Protein AF-A0A928ENG0-F1 (afdb_monomer)

Secondary structure (DSSP, 8-state):
---HHHHHHHHHHHHTT--HHHHHHHHHHHTT-----TT----------EEEEE-HHHHHHHHTT-TT---S--TT-SSPPPEEEEEEEETTEEEEEEEEE--HHHHHSPP-SSEEEETTTEEEEGGG-EE--GGGEEE--GGG-S-HHHHHHHHHHHHHHHHTHHHHHHHHHHHHHHHHHHTTSSTTGGGS--HHHHHHHHHHHT-

Structure (mmCIF, N/CA/C/O backbone):
data_AF-A0A928ENG0-F1
#
_entry.id   AF-A0A928ENG0-F1
#
loop_
_atom_site.group_PDB
_atom_site.id
_atom_site.type_symbol
_atom_site.label_atom_id
_atom_site.label_alt_id
_atom_site.label_comp_id
_atom_site.label_asym_id
_atom_site.label_entity_id
_atom_site.label_seq_id
_atom_site.pdbx_PDB_ins_code
_atom_site.Cartn_x
_atom_site.Cartn_y
_atom_site.Cartn_z
_atom_site.occupancy
_atom_site.B_iso_or_equiv
_atom_site.auth_seq_id
_atom_site.auth_comp_id
_atom_site.auth_asym_id
_atom_site.auth_atom_id
_atom_site.pdbx_PDB_model_num
ATOM 1 N N . MET A 1 1 ? 2.328 -34.986 35.366 1.00 47.03 1 MET A N 1
ATOM 2 C CA . MET A 1 1 ? 1.272 -35.268 34.369 1.00 47.03 1 MET A CA 1
ATOM 3 C C . MET A 1 1 ? 1.345 -34.202 33.292 1.00 47.03 1 MET A C 1
ATOM 5 O O . MET A 1 1 ? 1.250 -33.030 33.631 1.00 47.03 1 MET A O 1
ATOM 9 N N . ARG A 1 2 ? 1.602 -34.570 32.032 1.00 50.12 2 ARG A N 1
ATOM 10 C CA . ARG A 1 2 ? 1.534 -33.610 30.917 1.00 50.12 2 ARG A CA 1
ATOM 11 C C . ARG A 1 2 ? 0.058 -33.274 30.694 1.00 50.12 2 ARG A C 1
ATOM 13 O O . ARG A 1 2 ? -0.753 -34.191 30.643 1.00 50.12 2 ARG A O 1
ATOM 20 N N . ASN A 1 3 ? -0.306 -31.990 30.672 1.00 70.38 3 ASN A N 1
ATOM 21 C CA . ASN A 1 3 ? -1.707 -31.606 30.489 1.00 70.38 3 ASN A CA 1
ATOM 22 C C . ASN A 1 3 ? -2.123 -31.828 29.020 1.00 70.38 3 ASN A C 1
ATOM 24 O O . ASN A 1 3 ? -1.289 -31.762 28.115 1.00 70.38 3 ASN A O 1
ATOM 28 N N . LEU A 1 4 ? -3.410 -32.076 28.785 1.00 56.72 4 LEU A N 1
ATOM 29 C CA . LEU A 1 4 ? -3.985 -32.348 27.459 1.00 56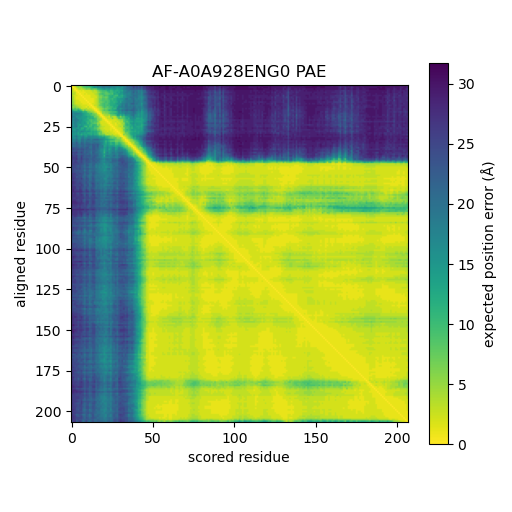.72 4 LEU A CA 1
ATOM 30 C C . LEU A 1 4 ? -3.668 -31.237 26.429 1.00 56.72 4 LEU A C 1
ATOM 32 O O . LEU A 1 4 ? -3.503 -31.492 25.240 1.00 56.72 4 LEU A O 1
ATOM 36 N N . LEU A 1 5 ? -3.507 -30.002 26.912 1.00 55.19 5 LEU A N 1
ATOM 37 C CA . LEU A 1 5 ? -3.115 -28.813 26.149 1.00 55.19 5 LEU A CA 1
ATOM 38 C C . LEU A 1 5 ? -1.693 -28.931 25.570 1.00 55.19 5 LEU A C 1
ATOM 40 O O . LEU A 1 5 ? -1.459 -28.555 24.423 1.00 55.19 5 LEU A O 1
ATOM 44 N N . SER A 1 6 ? -0.755 -29.495 26.334 1.00 56.28 6 SER A N 1
ATOM 45 C CA . SER A 1 6 ? 0.633 -29.697 25.910 1.00 56.28 6 SER A CA 1
ATOM 46 C C . SER A 1 6 ? 0.758 -30.752 24.808 1.00 56.28 6 SER A C 1
ATOM 48 O O . SER A 1 6 ? 1.559 -30.581 23.890 1.00 56.28 6 SER A O 1
ATOM 50 N N . GLU A 1 7 ? -0.071 -31.800 24.838 1.00 64.50 7 GLU A N 1
ATOM 51 C CA . GLU A 1 7 ? -0.129 -32.796 23.763 1.00 64.50 7 GLU A CA 1
ATOM 52 C C . GLU A 1 7 ? -0.810 -32.241 22.512 1.00 64.50 7 GLU A C 1
ATOM 54 O O . GLU A 1 7 ? -0.304 -32.441 21.408 1.00 64.50 7 GLU A O 1
ATOM 59 N N . LEU A 1 8 ? -1.887 -31.464 22.671 1.00 59.78 8 LEU A N 1
ATOM 60 C CA . LEU A 1 8 ? -2.562 -30.806 21.552 1.00 59.78 8 LEU A CA 1
ATOM 61 C C . LEU A 1 8 ? -1.615 -29.841 20.810 1.00 59.78 8 LEU A C 1
ATOM 63 O O . LEU A 1 8 ? -1.525 -29.872 19.583 1.00 59.78 8 LEU A O 1
ATOM 67 N N . LEU A 1 9 ? -0.833 -29.048 21.553 1.00 56.03 9 LEU A N 1
ATOM 68 C CA . LEU A 1 9 ? 0.208 -28.162 21.011 1.00 56.03 9 LEU A CA 1
ATOM 69 C C . LEU A 1 9 ? 1.353 -28.939 20.338 1.00 56.03 9 LEU A C 1
ATOM 71 O O . LEU A 1 9 ? 1.903 -28.495 19.327 1.00 56.03 9 LEU A O 1
ATOM 75 N N . LEU A 1 10 ? 1.708 -30.120 20.851 1.00 52.97 10 LEU A N 1
ATOM 76 C CA . LEU A 1 10 ? 2.729 -30.978 20.248 1.00 52.97 10 LEU A CA 1
ATOM 77 C C . LEU A 1 10 ? 2.252 -31.573 18.911 1.00 52.97 10 LEU A C 1
ATOM 79 O O . LEU A 1 10 ? 3.020 -31.644 17.953 1.00 52.97 10 LEU A O 1
ATOM 83 N N . VAL A 1 11 ? 0.980 -31.964 18.827 1.00 58.47 11 VAL A N 1
ATOM 84 C CA . VAL A 1 11 ? 0.369 -32.486 17.595 1.00 58.47 11 VAL A CA 1
ATOM 85 C C . VAL A 1 11 ? 0.218 -31.380 16.547 1.00 58.47 11 VAL A C 1
ATOM 87 O O . VAL A 1 11 ? 0.524 -31.609 15.375 1.00 58.47 11 VAL A O 1
ATOM 90 N N . LEU A 1 12 ? -0.163 -30.167 16.961 1.00 49.72 12 LEU A N 1
ATOM 91 C CA . LEU A 1 12 ? -0.220 -28.993 16.082 1.00 49.72 12 LEU A CA 1
ATOM 92 C C . LEU A 1 12 ? 1.174 -28.577 15.583 1.00 49.72 12 LEU A C 1
ATOM 94 O O . LEU A 1 12 ? 1.327 -28.264 14.404 1.00 49.72 12 LEU A O 1
ATOM 98 N N . SER A 1 13 ? 2.207 -28.658 16.432 1.00 53.41 13 SER A N 1
ATOM 99 C CA . SER A 1 13 ? 3.583 -28.296 16.048 1.00 53.41 13 SER A CA 1
ATOM 100 C C . SER A 1 13 ? 4.281 -29.275 15.108 1.00 53.41 13 SER A C 1
ATOM 102 O O . SER A 1 13 ? 5.217 -28.887 14.418 1.00 53.41 13 SER A O 1
ATOM 104 N N . ARG A 1 14 ? 3.818 -30.528 15.040 1.00 51.66 14 ARG A N 1
ATOM 105 C CA . ARG A 1 14 ? 4.321 -31.528 14.084 1.00 51.66 14 ARG A CA 1
ATOM 106 C C . ARG A 1 14 ? 3.608 -31.492 12.730 1.00 51.66 14 ARG A C 1
ATOM 108 O O . ARG A 1 14 ? 4.167 -31.988 11.758 1.00 51.66 14 ARG A O 1
ATOM 115 N N . LYS A 1 15 ? 2.386 -30.947 12.661 1.00 48.28 15 LYS A N 1
ATOM 116 C CA . LYS A 1 15 ? 1.577 -30.884 11.425 1.00 48.28 15 LYS A CA 1
ATOM 117 C C . LYS A 1 15 ? 1.714 -29.570 10.655 1.00 48.28 15 LYS A C 1
ATOM 119 O O . LYS A 1 15 ? 1.422 -29.542 9.465 1.00 48.28 15 LYS A O 1
ATOM 124 N N . LEU A 1 16 ? 2.160 -28.503 11.308 1.00 42.94 16 LEU A N 1
ATOM 125 C CA . LEU A 1 16 ? 2.454 -27.212 10.693 1.00 42.94 16 LEU A CA 1
ATOM 126 C C . LEU A 1 16 ? 3.958 -26.965 10.827 1.00 42.94 16 LEU A C 1
ATOM 128 O O . LEU A 1 16 ? 4.555 -27.313 11.840 1.00 42.94 16 LEU A O 1
ATOM 132 N N . GLN A 1 17 ? 4.598 -26.391 9.815 1.00 47.19 17 GLN A N 1
ATOM 133 C CA . GLN A 1 17 ? 5.997 -25.974 9.897 1.00 47.19 17 GLN A CA 1
ATOM 134 C C . GLN A 1 17 ? 6.068 -24.767 10.839 1.00 47.19 17 GLN A C 1
ATOM 136 O O . GLN A 1 17 ? 5.903 -23.622 10.433 1.00 47.19 17 GLN A O 1
ATOM 141 N N . VAL A 1 18 ? 6.141 -25.054 12.136 1.00 44.75 18 VAL A N 1
ATOM 142 C CA . VAL A 1 18 ? 5.786 -24.095 13.174 1.00 44.75 18 VAL A CA 1
ATOM 143 C C . VAL A 1 18 ? 6.891 -23.061 13.405 1.00 44.75 18 VAL A C 1
ATOM 145 O O . VAL A 1 18 ? 8.063 -23.398 13.568 1.00 44.75 18 VAL A O 1
ATOM 148 N N . SER A 1 19 ? 6.482 -21.791 13.433 1.00 51.97 19 SER A N 1
ATOM 149 C CA . SER A 1 19 ? 7.336 -20.628 13.645 1.00 51.97 19 SER A CA 1
ATOM 150 C C . SER A 1 19 ? 7.922 -20.557 15.063 1.00 51.97 19 SER A C 1
ATOM 152 O O . SER A 1 19 ? 7.428 -21.159 16.024 1.00 51.97 19 SER A O 1
ATOM 154 N N . VAL A 1 20 ? 8.988 -19.763 15.201 1.00 48.25 20 VAL A N 1
ATOM 155 C CA . VAL A 1 20 ? 9.750 -19.521 16.443 1.00 48.25 20 VAL A CA 1
ATOM 156 C C . VAL A 1 20 ? 8.844 -19.090 17.615 1.00 48.25 20 VAL A C 1
ATOM 158 O O . VAL A 1 20 ? 9.144 -19.376 18.777 1.00 48.25 20 VAL A O 1
ATOM 161 N N . SER A 1 21 ? 7.692 -18.481 17.323 1.00 47.47 21 SER A N 1
ATOM 162 C CA . SER A 1 21 ? 6.708 -17.991 18.297 1.00 47.47 21 SER A CA 1
ATOM 163 C C . SER A 1 21 ? 6.046 -19.094 19.127 1.00 47.47 21 SER A C 1
ATOM 165 O O . SER A 1 21 ? 5.896 -18.956 20.341 1.00 47.47 21 SER A O 1
ATOM 167 N N . LEU A 1 22 ? 5.715 -20.234 18.521 1.00 51.31 22 LEU A N 1
ATOM 168 C CA . LEU A 1 22 ? 5.144 -21.390 19.232 1.00 51.31 22 LEU A CA 1
ATOM 169 C C . LEU A 1 22 ? 6.203 -22.119 20.072 1.00 51.31 22 LEU A C 1
ATOM 171 O O . LEU A 1 22 ? 5.898 -22.632 21.150 1.00 51.31 22 LEU A O 1
ATOM 175 N N . LEU A 1 23 ? 7.466 -22.097 19.630 1.00 52.88 23 LEU A N 1
ATOM 176 C CA . LEU A 1 23 ? 8.597 -22.585 20.424 1.00 52.88 23 LEU A CA 1
ATOM 177 C C . LEU A 1 23 ? 8.805 -21.724 21.685 1.00 52.88 23 LEU A C 1
ATOM 179 O O . LEU A 1 23 ? 9.117 -22.243 22.757 1.00 52.88 23 LEU A O 1
ATOM 183 N N . ARG A 1 24 ? 8.573 -20.408 21.573 1.00 48.69 24 ARG A N 1
ATOM 184 C CA . ARG A 1 24 ? 8.638 -19.450 22.687 1.00 48.69 24 ARG A CA 1
ATOM 185 C C . ARG A 1 24 ? 7.461 -19.601 23.658 1.00 48.69 24 ARG A C 1
ATOM 187 O O . ARG A 1 24 ? 7.677 -19.554 24.866 1.00 48.69 24 ARG A O 1
ATOM 194 N N . MET A 1 25 ? 6.252 -19.865 23.152 1.00 50.47 25 MET A N 1
ATOM 195 C CA . MET A 1 25 ? 5.076 -20.201 23.973 1.00 50.47 25 MET A CA 1
ATOM 196 C C . MET A 1 25 ? 5.301 -21.474 24.795 1.00 50.47 25 MET A C 1
ATOM 198 O O . MET A 1 25 ? 4.999 -21.500 25.985 1.00 50.47 25 MET A O 1
ATOM 202 N N . ARG A 1 26 ? 5.912 -22.502 24.190 1.00 55.94 26 ARG A N 1
ATOM 203 C CA . ARG A 1 26 ? 6.293 -23.734 24.891 1.00 55.94 26 ARG A CA 1
ATOM 204 C C . ARG A 1 26 ? 7.222 -23.453 26.075 1.00 55.94 26 ARG A C 1
ATOM 206 O O . ARG A 1 26 ? 6.958 -23.933 27.169 1.00 55.94 26 ARG A O 1
ATOM 213 N N . LYS A 1 27 ? 8.241 -22.606 25.883 1.00 55.88 27 LYS A N 1
ATOM 214 C CA . LYS A 1 27 ? 9.185 -22.228 26.946 1.00 55.88 27 LYS A CA 1
ATOM 215 C C . LYS A 1 27 ? 8.505 -21.490 28.110 1.00 55.88 27 LYS A C 1
ATOM 217 O O . LYS A 1 27 ? 8.817 -21.758 29.261 1.00 55.88 27 LYS A O 1
ATOM 222 N N . LEU A 1 28 ? 7.539 -20.615 27.825 1.00 52.16 28 LEU A N 1
ATOM 223 C CA . LEU A 1 28 ? 6.784 -19.891 28.859 1.00 52.16 28 LEU A CA 1
ATOM 224 C C . LEU A 1 28 ? 5.808 -20.795 29.634 1.00 52.16 28 LEU A C 1
ATOM 226 O O . LEU A 1 28 ? 5.626 -20.598 30.836 1.00 52.16 28 LEU A O 1
ATOM 230 N N . CYS A 1 29 ? 5.216 -21.796 28.974 1.00 55.75 29 CYS A N 1
ATOM 231 C CA . CYS A 1 29 ? 4.389 -22.812 29.632 1.00 55.75 29 CYS A CA 1
ATOM 232 C C . CYS A 1 29 ? 5.219 -23.785 30.483 1.00 55.75 29 CYS A C 1
ATOM 234 O O . CYS A 1 29 ? 4.785 -24.142 31.577 1.00 55.75 29 CYS A O 1
ATOM 236 N N . ASP A 1 30 ? 6.408 -24.173 30.014 1.00 56.78 30 ASP A N 1
ATOM 237 C CA . ASP A 1 30 ? 7.328 -25.049 30.751 1.00 56.78 30 ASP A CA 1
ATOM 238 C C . ASP A 1 30 ? 7.922 -24.346 31.997 1.00 56.78 30 ASP A C 1
ATOM 240 O O . ASP A 1 30 ? 8.250 -25.005 32.980 1.00 56.78 30 ASP A O 1
ATOM 244 N N . GLU A 1 31 ? 7.998 -23.006 32.000 1.00 56.91 31 GLU A N 1
ATOM 245 C CA . GLU A 1 31 ? 8.491 -22.178 33.118 1.00 56.91 31 GLU A CA 1
ATOM 246 C C . GLU A 1 31 ? 7.411 -21.796 34.162 1.00 56.91 31 GLU A C 1
ATOM 248 O O . GLU A 1 31 ? 7.688 -21.030 35.086 1.00 56.91 31 GLU A O 1
ATOM 253 N N . GLY A 1 32 ? 6.174 -22.302 34.053 1.00 46.31 32 GLY A N 1
ATOM 254 C CA . GLY A 1 32 ? 5.140 -22.140 35.092 1.00 46.31 32 GLY A CA 1
ATOM 255 C C . GLY A 1 32 ? 4.599 -20.714 35.291 1.00 46.31 32 GLY A C 1
ATOM 256 O O . GLY A 1 32 ? 3.901 -20.450 36.272 1.00 46.31 32 GLY A O 1
ATOM 257 N N . LYS A 1 33 ? 4.873 -19.776 34.375 1.00 49.69 33 LYS A N 1
ATOM 258 C CA . LYS A 1 33 ? 4.358 -18.398 34.449 1.00 49.69 33 LYS A CA 1
ATOM 259 C C . LYS A 1 33 ? 2.939 -18.323 33.880 1.00 49.69 33 LYS A C 1
ATOM 261 O O . LYS A 1 33 ? 2.732 -17.972 32.723 1.00 49.69 33 LYS A O 1
ATOM 266 N N . ALA A 1 34 ? 1.946 -18.632 34.710 1.00 44.88 34 ALA A N 1
ATOM 267 C CA . ALA A 1 34 ? 0.519 -18.552 34.384 1.00 44.88 34 ALA A CA 1
ATOM 268 C C . ALA A 1 34 ? -0.040 -17.111 34.402 1.00 44.88 34 ALA A C 1
ATOM 270 O O . ALA A 1 34 ? -1.114 -16.862 34.942 1.00 44.88 34 ALA A O 1
ATOM 271 N N . HIS A 1 35 ? 0.673 -16.151 33.808 1.00 42.78 35 HIS A N 1
ATOM 272 C CA . HIS A 1 35 ? 0.124 -14.819 33.564 1.00 42.78 35 HIS A CA 1
ATOM 273 C C . HIS A 1 35 ? 0.327 -14.463 32.094 1.00 42.78 35 HIS A C 1
ATOM 275 O O . HIS A 1 35 ? 1.419 -14.092 31.669 1.00 42.78 35 HIS A O 1
ATOM 281 N N . LEU A 1 36 ? -0.741 -14.602 31.307 1.00 40.88 36 LEU A N 1
ATOM 282 C CA . LEU A 1 36 ? -0.791 -14.076 29.947 1.00 40.88 36 LEU A CA 1
ATOM 283 C C . LEU A 1 36 ? -0.746 -12.542 30.031 1.00 40.88 36 LEU A C 1
ATOM 285 O O . LEU A 1 36 ? -1.632 -11.954 30.659 1.00 40.88 36 LEU A O 1
ATOM 289 N N . PRO A 1 37 ? 0.258 -11.868 29.447 1.00 35.47 37 PRO A N 1
ATOM 290 C CA . PRO A 1 37 ? 0.211 -10.425 29.313 1.00 35.47 37 PRO A CA 1
ATOM 291 C C . PRO A 1 37 ? -0.861 -10.074 28.274 1.00 35.47 37 PRO A C 1
ATOM 293 O O . PRO A 1 37 ? -0.874 -10.618 27.171 1.00 35.47 37 PRO A O 1
ATOM 296 N N . SER A 1 38 ? -1.745 -9.135 28.618 1.00 37.25 38 SER A N 1
ATOM 297 C CA . SER A 1 38 ? -2.882 -8.657 27.808 1.00 37.25 38 SER A CA 1
ATOM 298 C C . SER A 1 38 ? -2.505 -8.014 26.457 1.00 37.25 38 SER A C 1
ATOM 300 O O . SER A 1 38 ? -3.355 -7.423 25.801 1.00 37.25 38 SER A O 1
ATOM 302 N N . PHE A 1 39 ? -1.254 -8.089 26.012 1.00 42.69 39 PHE A N 1
ATOM 303 C CA . PHE A 1 39 ? -0.806 -7.494 24.754 1.00 42.69 39 PHE A CA 1
ATOM 304 C C . PHE A 1 39 ? 0.422 -8.239 24.209 1.00 42.69 39 PHE A C 1
ATOM 306 O O . PHE A 1 39 ? 1.427 -7.639 23.842 1.00 42.69 39 PHE A O 1
ATOM 313 N N . ALA A 1 40 ? 0.373 -9.572 24.167 1.00 35.81 40 ALA A N 1
ATOM 314 C CA . ALA A 1 40 ? 1.321 -10.332 23.360 1.00 35.81 40 ALA A CA 1
ATOM 315 C C . ALA A 1 40 ? 0.928 -10.183 21.882 1.00 35.81 40 ALA A C 1
ATOM 317 O O . ALA A 1 40 ? 0.264 -11.043 21.307 1.00 35.81 40 ALA A O 1
ATOM 318 N N . ILE A 1 41 ? 1.305 -9.055 21.272 1.00 42.59 41 ILE A N 1
ATOM 319 C CA . ILE A 1 41 ? 1.438 -8.991 19.816 1.00 42.59 41 ILE A CA 1
ATOM 320 C C . ILE A 1 41 ? 2.384 -10.135 19.462 1.00 42.59 41 ILE A C 1
ATOM 322 O O . ILE A 1 41 ? 3.510 -10.185 19.957 1.00 42.59 41 ILE A O 1
ATOM 326 N N . LEU A 1 42 ? 1.882 -11.088 18.681 1.00 37.84 42 LEU A N 1
ATOM 327 C CA . LEU A 1 42 ? 2.671 -12.130 18.048 1.00 37.84 42 LEU A CA 1
ATOM 328 C C . LEU A 1 42 ? 3.726 -11.433 17.176 1.00 37.84 42 LEU A C 1
ATOM 330 O O . LEU A 1 42 ? 3.498 -11.181 15.997 1.00 37.84 42 LEU A O 1
ATOM 334 N N . GLU A 1 43 ? 4.875 -11.093 17.762 1.00 39.81 43 GLU A N 1
ATOM 335 C CA . GLU A 1 43 ? 6.130 -10.843 17.048 1.00 39.81 43 GLU A CA 1
ATOM 336 C C . GLU A 1 43 ? 6.626 -12.181 16.489 1.00 39.81 43 GLU A C 1
ATOM 338 O O . GLU A 1 43 ? 7.700 -12.682 16.822 1.00 39.81 43 GLU A O 1
ATOM 343 N N . ASP A 1 44 ? 5.804 -12.795 15.639 1.00 45.28 44 ASP A N 1
ATOM 344 C CA . ASP A 1 44 ? 6.329 -13.666 14.611 1.00 45.28 44 ASP A CA 1
ATOM 345 C C . ASP A 1 44 ? 7.233 -12.774 13.767 1.00 45.28 44 ASP A C 1
ATOM 347 O O . ASP A 1 44 ? 6.818 -11.676 13.392 1.00 45.28 44 ASP A O 1
ATOM 351 N N . SER A 1 45 ? 8.484 -13.179 13.553 1.00 44.91 45 SER A N 1
ATOM 352 C CA . SER A 1 45 ? 9.438 -12.432 12.735 1.00 44.91 45 SER A CA 1
ATOM 353 C C . SER A 1 45 ? 8.737 -12.002 11.452 1.00 44.91 45 SER A C 1
ATOM 355 O O . SER A 1 45 ? 8.408 -12.855 10.624 1.00 44.91 45 SER A O 1
ATOM 357 N N . MET A 1 46 ? 8.420 -10.712 11.319 1.00 54.34 46 MET A N 1
ATOM 358 C CA . MET A 1 46 ? 7.747 -10.232 10.126 1.00 54.34 46 MET A CA 1
ATOM 359 C C . MET A 1 46 ? 8.710 -10.472 8.973 1.00 54.34 46 MET A C 1
ATOM 361 O O . MET A 1 46 ? 9.763 -9.840 8.876 1.00 54.34 46 MET A O 1
ATOM 365 N N . ASP A 1 47 ? 8.375 -11.450 8.132 1.00 69.50 47 ASP A N 1
ATOM 366 C CA . ASP A 1 47 ? 9.013 -11.627 6.839 1.00 69.50 47 ASP A CA 1
ATOM 367 C C . ASP A 1 47 ? 9.123 -10.259 6.169 1.00 69.50 47 ASP A C 1
ATOM 369 O O . ASP A 1 47 ? 8.184 -9.462 6.229 1.00 69.50 47 ASP A O 1
ATOM 373 N N . ASN A 1 48 ? 10.259 -9.992 5.520 1.00 86.12 48 ASN A N 1
ATOM 374 C CA . ASN A 1 48 ? 10.463 -8.735 4.801 1.00 86.12 48 ASN A CA 1
ATOM 375 C C . ASN A 1 48 ? 9.231 -8.406 3.948 1.00 86.12 48 ASN A C 1
ATOM 377 O O . ASN A 1 48 ? 8.693 -9.303 3.291 1.00 86.12 48 ASN A O 1
ATOM 381 N N . LEU A 1 49 ? 8.831 -7.130 3.914 1.00 95.56 49 LEU A N 1
ATOM 382 C CA . LEU A 1 49 ? 7.764 -6.676 3.020 1.00 95.56 49 LEU A CA 1
ATOM 383 C C . LEU A 1 49 ? 8.040 -7.172 1.597 1.00 95.56 49 LEU A C 1
ATOM 385 O O . LEU A 1 49 ? 9.182 -7.144 1.136 1.00 95.56 49 LEU A O 1
ATOM 389 N N . LYS A 1 50 ? 6.996 -7.640 0.913 1.00 96.25 50 LYS A N 1
ATOM 390 C CA . LYS A 1 50 ? 7.043 -8.160 -0.462 1.00 96.25 50 LYS A CA 1
ATOM 391 C C . LYS A 1 50 ? 6.103 -7.355 -1.358 1.00 96.25 50 LYS A C 1
ATOM 393 O O . LYS A 1 50 ? 5.209 -6.663 -0.870 1.00 96.25 50 LYS A O 1
ATOM 398 N N . LEU A 1 51 ? 6.333 -7.448 -2.666 1.00 97.81 51 LEU A N 1
ATOM 399 C CA . LEU A 1 51 ? 5.466 -6.865 -3.687 1.00 97.81 51 LEU A CA 1
ATOM 400 C C . LEU A 1 51 ? 4.410 -7.879 -4.131 1.00 97.81 51 LEU A C 1
ATOM 402 O O . LEU A 1 51 ? 4.723 -9.052 -4.344 1.00 97.81 51 LEU A O 1
ATOM 406 N N . TYR A 1 52 ? 3.186 -7.395 -4.306 1.00 98.31 52 TYR A N 1
ATOM 407 C CA . TYR A 1 52 ? 2.034 -8.185 -4.719 1.00 98.31 52 TYR A CA 1
ATOM 408 C C . TYR A 1 52 ? 1.237 -7.487 -5.817 1.00 98.31 52 TYR A C 1
ATOM 410 O O . TYR A 1 52 ? 1.206 -6.258 -5.915 1.00 98.31 52 TYR A O 1
ATOM 418 N N . GLU A 1 53 ? 0.560 -8.299 -6.613 1.00 98.00 53 GLU A N 1
ATOM 419 C CA . GLU A 1 53 ? -0.644 -7.936 -7.351 1.00 98.00 53 GLU A CA 1
ATOM 420 C C . GLU A 1 53 ? -1.852 -8.448 -6.561 1.00 98.00 53 GLU A C 1
ATOM 422 O O . GLU A 1 53 ? -1.756 -9.460 -5.862 1.00 98.00 53 GLU A O 1
ATOM 427 N N . ILE A 1 54 ? -2.975 -7.741 -6.647 1.00 98.19 54 ILE A N 1
ATOM 428 C CA . ILE A 1 54 ? -4.232 -8.136 -6.002 1.00 98.19 54 ILE A CA 1
ATOM 429 C C . ILE A 1 54 ? -5.254 -8.395 -7.099 1.00 98.19 54 ILE A C 1
ATOM 431 O O . ILE A 1 54 ? -5.282 -7.662 -8.086 1.00 98.19 5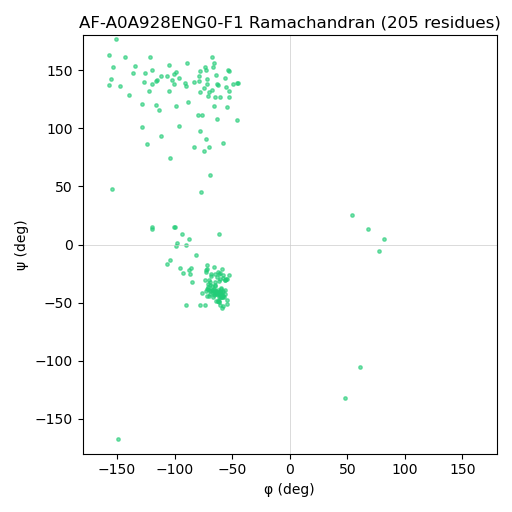4 ILE A O 1
ATOM 435 N N . ASN A 1 55 ? -6.087 -9.420 -6.942 1.00 97.56 55 ASN A N 1
ATOM 436 C CA . ASN A 1 55 ? -7.120 -9.772 -7.909 1.00 97.56 55 ASN A CA 1
ATOM 437 C C . ASN A 1 55 ? -8.017 -8.563 -8.244 1.00 97.56 55 ASN A C 1
ATOM 439 O O . ASN A 1 55 ? -8.582 -7.918 -7.359 1.00 97.56 55 ASN A O 1
ATOM 443 N N . ALA A 1 56 ? -8.165 -8.261 -9.536 1.00 96.00 56 ALA A N 1
ATOM 444 C CA . ALA A 1 56 ? -8.972 -7.139 -10.008 1.00 96.00 56 ALA A CA 1
ATOM 445 C C . ALA A 1 56 ? -10.459 -7.265 -9.625 1.00 96.00 56 ALA A C 1
ATOM 447 O O . ALA A 1 56 ? -11.108 -6.248 -9.370 1.00 96.00 56 ALA A O 1
ATOM 448 N N . ASN A 1 57 ? -10.988 -8.490 -9.526 1.00 96.62 57 ASN A N 1
ATOM 449 C CA . ASN A 1 57 ? -12.364 -8.730 -9.084 1.00 96.62 57 ASN A CA 1
ATOM 450 C C . ASN A 1 57 ? -12.538 -8.345 -7.613 1.00 96.62 57 ASN A C 1
ATOM 452 O O . ASN A 1 57 ? -13.501 -7.661 -7.275 1.00 96.62 57 ASN A O 1
ATOM 456 N N . TYR A 1 58 ? -11.565 -8.688 -6.763 1.00 97.81 58 TYR A N 1
ATOM 457 C CA . TYR A 1 58 ? -11.572 -8.287 -5.358 1.00 97.81 58 TYR A CA 1
ATOM 458 C C . TYR A 1 58 ? -11.455 -6.764 -5.200 1.00 97.81 58 TYR A C 1
ATOM 460 O O . TYR A 1 58 ? -12.203 -6.159 -4.437 1.00 97.81 58 TYR A O 1
ATOM 468 N N . ILE A 1 59 ? -10.582 -6.109 -5.977 1.00 97.12 59 ILE A N 1
ATOM 469 C CA . ILE A 1 59 ? -10.486 -4.638 -5.993 1.00 97.12 59 ILE A CA 1
ATOM 470 C C . ILE A 1 59 ? -11.807 -3.998 -6.431 1.00 97.12 59 ILE A C 1
ATOM 472 O O . ILE A 1 59 ? -12.238 -3.008 -5.841 1.00 97.12 59 ILE A O 1
ATOM 476 N N . THR A 1 60 ? -12.465 -4.569 -7.441 1.00 95.62 60 THR A N 1
ATOM 477 C CA . THR A 1 60 ? -13.767 -4.092 -7.922 1.00 95.62 60 THR A CA 1
ATOM 478 C C . THR A 1 60 ? -14.834 -4.237 -6.844 1.00 95.62 60 THR A C 1
ATOM 480 O O . THR A 1 60 ? -15.509 -3.257 -6.538 1.00 95.62 60 THR A O 1
ATOM 483 N N . TYR A 1 61 ? -14.927 -5.407 -6.211 1.00 96.94 61 TYR A N 1
ATOM 484 C CA . TYR A 1 61 ? -15.817 -5.656 -5.079 1.00 96.94 61 TYR A CA 1
ATOM 485 C C . TYR A 1 61 ? -15.597 -4.641 -3.946 1.00 96.94 61 TYR A C 1
ATOM 487 O O . TYR A 1 61 ? -16.531 -3.971 -3.505 1.00 96.94 61 TYR A O 1
ATOM 495 N N . LEU A 1 62 ? -14.344 -4.465 -3.519 1.00 96.44 62 LEU A N 1
ATOM 496 C CA . LEU A 1 62 ? -14.018 -3.641 -2.360 1.00 96.44 62 LEU A CA 1
ATOM 497 C C . LEU A 1 62 ? -14.175 -2.134 -2.632 1.00 96.44 62 LEU A C 1
ATOM 499 O O . LEU A 1 62 ? -14.376 -1.352 -1.702 1.00 96.44 62 LEU A O 1
ATOM 503 N N . SER A 1 63 ? -14.125 -1.710 -3.900 1.00 93.25 63 SER A N 1
ATOM 504 C CA . SER A 1 63 ? -14.245 -0.297 -4.290 1.00 93.25 63 SER A CA 1
ATOM 505 C C . SER A 1 63 ? -15.579 0.350 -3.894 1.00 93.25 63 SER A C 1
ATOM 507 O O . SER A 1 63 ? -15.613 1.558 -3.664 1.00 93.25 63 SER A O 1
ATOM 509 N N . ALA A 1 64 ? -16.646 -0.440 -3.723 1.00 92.88 64 ALA A N 1
ATOM 510 C CA . ALA A 1 64 ? -17.930 0.042 -3.209 1.00 92.88 64 ALA A CA 1
ATOM 511 C C . ALA A 1 64 ? -17.847 0.537 -1.751 1.00 92.88 64 ALA A C 1
ATOM 513 O O . ALA A 1 64 ? -18.630 1.390 -1.340 1.00 92.88 64 ALA A O 1
ATOM 514 N N . TYR A 1 65 ? -16.878 0.029 -0.984 1.00 94.38 65 TYR A N 1
ATOM 515 C CA . TYR A 1 65 ? -16.673 0.331 0.436 1.00 94.38 65 TYR A CA 1
ATOM 516 C C . TYR A 1 65 ? -15.456 1.236 0.682 1.00 94.38 65 TYR A C 1
ATOM 518 O O . TYR A 1 65 ? -15.323 1.823 1.754 1.00 94.38 65 TYR A O 1
ATOM 526 N N . ALA A 1 66 ? -14.561 1.362 -0.304 1.00 91.38 66 ALA A N 1
ATOM 527 C CA . ALA A 1 66 ? -13.334 2.149 -0.228 1.00 91.38 66 ALA A CA 1
ATOM 528 C C . ALA A 1 66 ? -13.265 3.186 -1.368 1.00 91.38 66 ALA A C 1
ATOM 530 O O . ALA A 1 66 ? -12.611 2.937 -2.384 1.00 91.38 66 ALA A O 1
ATOM 531 N N . PRO A 1 67 ? -13.850 4.388 -1.203 1.00 85.12 67 PRO A N 1
ATOM 532 C CA . PRO A 1 67 ? -13.892 5.416 -2.254 1.00 85.12 67 PRO A CA 1
ATOM 533 C C . PRO A 1 67 ? -12.515 5.872 -2.764 1.00 85.12 67 PRO A C 1
ATOM 535 O O . PRO A 1 67 ? -12.392 6.436 -3.852 1.00 85.12 67 PRO A O 1
ATOM 538 N N . HIS A 1 68 ? -11.461 5.659 -1.973 1.00 83.81 68 HIS A N 1
ATOM 539 C CA . HIS A 1 68 ? -10.082 6.019 -2.309 1.00 83.81 68 HIS A CA 1
ATOM 540 C C . HIS A 1 68 ? -9.254 4.846 -2.856 1.00 83.81 68 HIS A C 1
ATOM 542 O O . HIS A 1 68 ? -8.073 5.023 -3.180 1.00 83.81 68 HIS A O 1
ATOM 548 N N . LEU A 1 69 ? -9.854 3.659 -2.989 1.00 87.81 69 LEU A N 1
ATOM 549 C CA . LEU A 1 69 ? -9.215 2.503 -3.599 1.00 87.81 69 LEU A CA 1
ATOM 550 C C . LEU A 1 69 ? -9.266 2.630 -5.122 1.00 87.81 69 LEU A C 1
ATOM 552 O O . LEU A 1 69 ? -10.315 2.557 -5.755 1.00 87.81 69 LEU A O 1
ATOM 556 N N . PHE A 1 70 ? -8.100 2.827 -5.728 1.00 86.88 70 PHE A N 1
ATOM 557 C CA . PHE A 1 70 ? -7.992 2.852 -7.180 1.00 86.88 70 PHE A CA 1
ATOM 558 C C . PHE A 1 70 ? -7.997 1.443 -7.760 1.00 86.88 70 PHE A C 1
ATOM 560 O O . PHE A 1 70 ? -7.352 0.545 -7.220 1.00 86.88 70 PHE A O 1
ATOM 567 N N . GLN A 1 71 ? -8.601 1.313 -8.940 1.00 91.44 71 GLN A N 1
ATOM 568 C CA . GLN A 1 71 ? -8.443 0.142 -9.795 1.00 91.44 71 GLN A CA 1
ATOM 569 C C . GLN A 1 71 ? -6.959 -0.156 -10.066 1.00 91.44 71 GLN A C 1
ATOM 571 O O . GLN A 1 71 ? -6.123 0.761 -10.119 1.00 91.44 71 GLN A O 1
ATOM 576 N N . ASN A 1 72 ? -6.641 -1.437 -10.278 1.00 91.19 72 ASN A N 1
ATOM 577 C CA . ASN A 1 72 ? -5.272 -1.904 -10.524 1.00 91.19 72 ASN A CA 1
ATOM 578 C C . ASN A 1 72 ? -4.616 -1.206 -11.715 1.00 91.19 72 ASN A C 1
ATOM 580 O O . ASN A 1 72 ? -3.401 -1.015 -11.742 1.00 91.19 72 ASN A O 1
ATOM 584 N N . LYS A 1 73 ? -5.410 -0.815 -12.708 1.00 89.75 73 LYS A N 1
ATOM 585 C CA . LYS A 1 73 ? -4.915 -0.272 -13.965 1.00 89.75 73 LYS A CA 1
ATOM 586 C C . LYS A 1 73 ? -5.887 0.764 -14.503 1.00 89.75 73 LYS A C 1
ATOM 588 O O . LYS A 1 73 ? -7.096 0.554 -14.490 1.00 89.75 73 LYS A O 1
ATOM 593 N N . LYS A 1 74 ? -5.359 1.887 -14.989 1.00 86.38 74 LYS A N 1
ATOM 594 C CA . LYS A 1 74 ? -6.134 2.839 -15.796 1.00 86.38 74 LYS A CA 1
ATOM 595 C C . LYS A 1 74 ? -6.049 2.470 -17.274 1.00 86.38 74 LYS A C 1
ATOM 597 O O . LYS A 1 74 ? -5.067 1.863 -17.701 1.00 86.38 74 LYS A O 1
ATOM 602 N N . SER A 1 75 ? -7.038 2.896 -18.060 1.00 83.44 75 SER A N 1
ATOM 603 C CA . SER A 1 75 ? -6.959 2.791 -19.521 1.00 83.44 75 SER A CA 1
ATOM 604 C C . SER A 1 75 ? -5.661 3.434 -20.033 1.00 83.44 75 SER A C 1
ATOM 606 O O . SER A 1 75 ? -5.281 4.513 -19.575 1.00 83.44 75 SER A O 1
ATOM 608 N N . GLY A 1 76 ? -4.943 2.732 -20.911 1.00 81.25 76 GLY A N 1
ATOM 609 C CA . GLY A 1 76 ? -3.651 3.163 -21.461 1.00 81.25 76 GLY A CA 1
ATOM 610 C C . GLY A 1 76 ? -2.432 2.998 -20.540 1.00 81.25 76 GLY A C 1
ATOM 611 O O . GLY A 1 76 ? -1.305 3.203 -20.983 1.00 81.25 76 GLY A O 1
ATOM 612 N N . GLN A 1 77 ? -2.599 2.598 -19.275 1.00 85.44 77 GLN A N 1
ATOM 613 C CA . GLN A 1 77 ? -1.460 2.287 -18.408 1.00 85.44 77 GLN A CA 1
ATOM 614 C C . GLN A 1 77 ? -0.821 0.964 -18.855 1.00 85.44 77 GLN A C 1
ATOM 616 O O . GLN A 1 77 ? -1.533 0.017 -19.156 1.00 85.44 77 GLN A O 1
ATOM 621 N N . LYS A 1 78 ? 0.513 0.857 -18.894 1.00 87.19 78 LYS A N 1
ATOM 622 C CA . LYS A 1 78 ? 1.187 -0.395 -19.294 1.00 87.19 78 LYS A CA 1
ATOM 623 C C . LYS A 1 78 ? 1.087 -1.468 -18.205 1.00 87.19 78 LYS A C 1
ATOM 625 O O . LYS A 1 78 ? 0.598 -2.568 -18.457 1.00 87.19 78 LYS A O 1
ATOM 630 N N . ASN A 1 79 ? 1.475 -1.101 -16.984 1.00 89.38 79 ASN A N 1
ATOM 631 C CA . ASN A 1 79 ? 1.661 -2.020 -15.861 1.00 89.38 79 ASN A CA 1
ATOM 632 C C . ASN A 1 79 ? 0.547 -1.883 -14.821 1.00 89.38 79 ASN A C 1
ATOM 634 O O . ASN A 1 79 ? 0.086 -0.772 -14.549 1.00 89.38 79 ASN A O 1
ATOM 638 N N . GLU A 1 80 ? 0.159 -2.997 -14.205 1.00 93.19 80 GLU A N 1
ATOM 639 C CA . GLU A 1 80 ? -0.758 -2.999 -13.063 1.00 93.19 80 GLU A CA 1
ATOM 640 C C . GLU A 1 80 ? -0.090 -2.484 -11.790 1.00 93.19 80 GLU A C 1
ATOM 642 O O . GLU A 1 80 ? 1.119 -2.649 -11.577 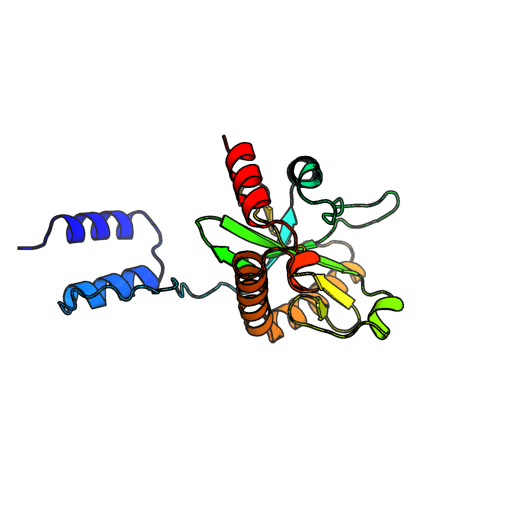1.00 93.19 80 GLU A O 1
ATOM 647 N N . ARG A 1 81 ? -0.907 -1.881 -10.929 1.00 95.38 81 ARG A N 1
ATOM 648 C CA . ARG A 1 81 ? -0.533 -1.403 -9.606 1.00 95.38 81 ARG A CA 1
ATOM 649 C C . ARG A 1 81 ? 0.065 -2.535 -8.784 1.00 95.38 81 ARG A C 1
ATOM 651 O O . ARG A 1 81 ? -0.456 -3.644 -8.737 1.00 95.38 81 ARG A O 1
ATOM 658 N N . LYS A 1 82 ? 1.157 -2.206 -8.107 1.00 97.38 82 LYS A N 1
ATOM 659 C CA . LYS A 1 82 ? 1.813 -3.081 -7.146 1.00 97.38 82 LYS A CA 1
ATOM 660 C C . LYS A 1 82 ? 1.412 -2.658 -5.740 1.00 97.38 82 LYS A C 1
ATOM 662 O O . LYS A 1 82 ? 1.201 -1.473 -5.466 1.00 97.38 82 LYS A O 1
ATOM 667 N N . TYR A 1 83 ? 1.312 -3.635 -4.860 1.00 98.44 83 TYR A N 1
ATOM 668 C CA . TYR A 1 83 ? 0.978 -3.463 -3.456 1.00 98.44 83 TYR A CA 1
ATOM 669 C C . TYR A 1 83 ? 2.129 -3.984 -2.612 1.00 98.44 83 TYR A C 1
ATOM 671 O O . TYR A 1 83 ? 2.835 -4.904 -3.025 1.00 98.44 83 TYR A O 1
ATOM 679 N N . ILE A 1 84 ? 2.319 -3.402 -1.435 1.00 98.25 84 ILE A N 1
ATOM 680 C CA . ILE A 1 84 ? 3.215 -3.959 -0.426 1.00 98.25 84 ILE A CA 1
ATOM 681 C C . ILE A 1 84 ? 2.401 -4.698 0.622 1.00 98.25 84 ILE A C 1
ATOM 683 O O . ILE A 1 84 ? 1.354 -4.220 1.060 1.00 98.25 84 ILE A O 1
ATOM 687 N N . GLY A 1 85 ? 2.903 -5.853 1.031 1.00 96.12 85 GLY A N 1
ATOM 688 C CA . GLY A 1 85 ? 2.301 -6.634 2.094 1.00 96.12 85 GLY A CA 1
ATOM 689 C C . GLY A 1 85 ? 3.300 -7.578 2.756 1.00 96.12 85 GLY A C 1
ATOM 690 O O . GLY A 1 85 ? 4.380 -7.840 2.227 1.00 96.12 85 GLY A O 1
ATOM 691 N N . ILE A 1 86 ? 2.997 -8.090 3.938 1.00 97.88 86 ILE A N 1
ATOM 692 C CA . ILE A 1 86 ? 1.842 -7.708 4.762 1.00 97.88 86 ILE A CA 1
ATOM 693 C C . ILE A 1 86 ? 2.274 -6.534 5.649 1.00 97.88 86 ILE A C 1
ATOM 695 O O . ILE A 1 86 ? 3.280 -6.628 6.352 1.00 97.88 86 ILE A O 1
ATOM 699 N N . VAL A 1 87 ? 1.573 -5.397 5.561 1.00 98.31 87 VAL A N 1
ATOM 700 C CA . VAL A 1 87 ? 1.944 -4.171 6.303 1.00 98.31 87 VAL A CA 1
ATOM 701 C C . VAL A 1 87 ? 1.370 -4.139 7.717 1.00 98.31 87 VAL A C 1
ATOM 703 O O . VAL A 1 87 ? 1.874 -3.409 8.566 1.00 98.31 87 VAL A O 1
ATOM 706 N N . LEU A 1 88 ? 0.322 -4.919 7.977 1.00 98.06 88 LEU A N 1
ATOM 707 C CA . LEU A 1 88 ? -0.305 -5.057 9.285 1.00 98.06 88 LEU A CA 1
ATOM 708 C C . LEU A 1 88 ? -1.056 -6.392 9.343 1.00 98.06 88 LEU A C 1
ATOM 710 O O . LEU A 1 88 ? -1.741 -6.754 8.390 1.00 98.06 88 LEU A O 1
ATOM 714 N N . ARG A 1 89 ? -0.934 -7.098 10.469 1.00 97.50 89 ARG A N 1
ATOM 715 C CA . ARG A 1 89 ? -1.781 -8.242 10.823 1.00 97.50 89 ARG A CA 1
ATOM 716 C C . ARG A 1 89 ? -2.576 -7.893 12.063 1.00 97.50 89 ARG A C 1
ATOM 718 O O . ARG A 1 89 ? -1.980 -7.581 13.094 1.00 97.50 89 ARG A O 1
ATOM 725 N N . ILE A 1 90 ? -3.898 -7.911 11.962 1.00 96.00 90 ILE A N 1
ATOM 726 C CA . ILE A 1 90 ? -4.787 -7.575 13.075 1.00 96.00 90 ILE A CA 1
ATOM 727 C C . ILE A 1 90 ? -6.139 -8.253 12.875 1.00 96.00 90 ILE A C 1
ATOM 729 O O . ILE A 1 90 ? -6.590 -8.389 11.746 1.00 96.00 90 ILE A O 1
ATOM 733 N N . ASN A 1 91 ? -6.760 -8.728 13.958 1.00 94.44 91 ASN A N 1
ATOM 734 C CA . ASN A 1 91 ? -8.090 -9.355 13.932 1.00 94.44 91 ASN A CA 1
ATOM 735 C C . ASN A 1 91 ? -8.240 -10.533 12.943 1.00 94.44 91 ASN A C 1
ATOM 737 O O . ASN A 1 91 ? -9.341 -10.828 12.495 1.00 94.44 91 ASN A O 1
ATOM 741 N N . GLY A 1 92 ? -7.140 -11.212 12.601 1.00 95.25 92 GLY A N 1
ATOM 742 C CA . GLY A 1 92 ? -7.137 -12.287 11.601 1.00 95.25 92 GLY A CA 1
ATOM 743 C C . GLY A 1 92 ? -7.076 -11.816 10.142 1.00 95.25 92 GLY A C 1
ATOM 744 O O . GLY A 1 92 ? -7.123 -12.654 9.249 1.00 95.25 92 GLY A O 1
ATOM 745 N N . PHE A 1 93 ? -6.929 -10.513 9.890 1.00 97.88 93 PHE A N 1
ATOM 746 C CA . PHE A 1 93 ? -6.792 -9.938 8.554 1.00 97.88 93 PHE A CA 1
ATOM 747 C C . PHE A 1 93 ? -5.344 -9.568 8.229 1.00 97.88 93 PHE A 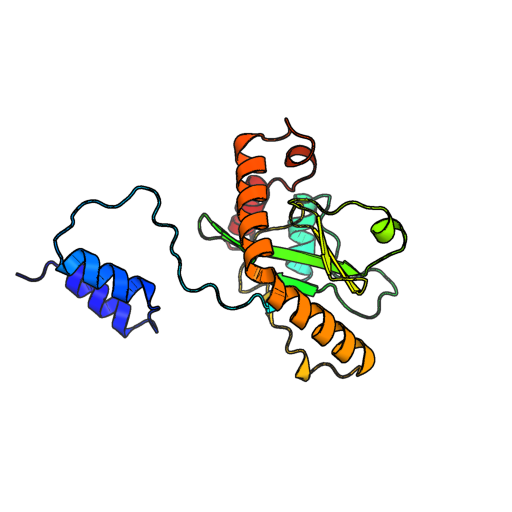C 1
ATOM 749 O O . PHE A 1 93 ? -4.612 -9.025 9.064 1.00 97.88 93 PHE A O 1
ATOM 756 N N . ASP A 1 94 ? -4.967 -9.805 6.974 1.00 98.38 94 ASP A N 1
ATOM 757 C CA . ASP A 1 94 ? -3.702 -9.383 6.383 1.00 98.38 94 ASP A CA 1
ATOM 758 C C . ASP A 1 94 ? -3.916 -8.102 5.559 1.00 98.38 94 ASP A C 1
ATOM 760 O O . ASP A 1 94 ? -4.680 -8.082 4.592 1.00 98.38 94 ASP A O 1
ATOM 764 N N . TYR A 1 95 ? -3.236 -7.018 5.935 1.00 98.56 95 TYR A N 1
ATOM 765 C CA . TYR A 1 95 ? -3.347 -5.724 5.261 1.00 98.56 95 TYR A CA 1
ATOM 766 C C . TYR A 1 95 ? -2.255 -5.494 4.221 1.00 98.56 95 TYR A C 1
ATOM 768 O O . TYR A 1 95 ? -1.072 -5.788 4.434 1.00 98.56 95 TYR A O 1
ATOM 776 N N . PHE A 1 96 ? -2.659 -4.843 3.133 1.00 98.62 96 PHE A N 1
ATOM 777 C CA . PHE A 1 96 ? -1.804 -4.439 2.023 1.00 98.62 96 PHE A CA 1
ATOM 778 C C . PHE A 1 96 ? -1.953 -2.941 1.767 1.00 98.62 96 PHE A C 1
ATOM 780 O O . PHE A 1 96 ? -3.027 -2.370 1.957 1.00 98.62 96 PHE A O 1
ATOM 787 N N . ALA A 1 97 ? -0.875 -2.292 1.322 1.00 98.25 97 ALA A N 1
ATOM 788 C CA . ALA A 1 97 ? -0.890 -0.873 0.974 1.00 98.25 97 ALA A CA 1
ATOM 789 C C . ALA A 1 97 ? -0.521 -0.650 -0.502 1.00 98.25 97 ALA A C 1
ATOM 791 O O . ALA A 1 97 ? 0.418 -1.276 -1.004 1.00 98.25 97 ALA A O 1
ATOM 792 N N . PRO A 1 98 ? -1.222 0.248 -1.216 1.00 97.31 98 PRO A N 1
ATOM 793 C CA . PRO A 1 98 ? -0.949 0.513 -2.623 1.00 97.31 98 PRO A CA 1
ATOM 794 C C . PRO A 1 98 ? 0.332 1.334 -2.814 1.00 97.31 98 PRO A C 1
ATOM 796 O O . PRO A 1 98 ? 0.498 2.392 -2.199 1.00 97.31 98 PRO A O 1
ATOM 799 N N . LEU A 1 99 ? 1.176 0.921 -3.764 1.00 97.25 99 LEU A N 1
ATOM 800 C CA . LEU A 1 99 ? 2.210 1.786 -4.335 1.00 97.25 99 LEU A CA 1
ATOM 801 C C . LEU A 1 99 ? 1.609 2.651 -5.438 1.00 97.25 99 LEU A C 1
ATOM 803 O O . LEU A 1 99 ? 0.794 2.192 -6.240 1.00 97.25 99 LEU A O 1
ATOM 807 N N . SER A 1 100 ? 2.012 3.917 -5.494 1.00 94.81 100 SER A N 1
ATOM 808 C CA . SER A 1 100 ? 1.698 4.825 -6.601 1.00 94.81 100 SER A CA 1
ATOM 809 C C . SER A 1 100 ? 2.975 5.439 -7.146 1.00 94.81 100 SER A C 1
ATOM 811 O O . SER A 1 100 ? 3.825 5.843 -6.361 1.00 94.81 100 SER A O 1
ATOM 813 N N . SER A 1 101 ? 3.086 5.576 -8.468 1.00 95.19 101 SER A N 1
ATOM 814 C CA . SER A 1 101 ? 4.232 6.247 -9.090 1.00 95.19 101 SER A CA 1
ATOM 815 C C . SER A 1 101 ? 4.409 7.662 -8.551 1.00 95.19 101 SER A C 1
ATOM 817 O O . SER A 1 101 ? 3.428 8.377 -8.294 1.00 95.19 101 SER A O 1
ATOM 819 N N . PHE A 1 102 ? 5.663 8.074 -8.403 1.00 96.50 102 PHE A N 1
ATOM 820 C CA . PHE A 1 102 ? 5.989 9.435 -8.027 1.00 96.50 102 PHE A CA 1
ATOM 821 C C . PHE A 1 102 ? 5.541 10.427 -9.115 1.00 96.50 102 PHE A C 1
ATOM 823 O O . PHE A 1 102 ? 5.513 10.108 -10.301 1.00 96.50 102 PHE A O 1
ATOM 830 N N . LYS A 1 103 ? 5.124 11.627 -8.704 1.00 95.75 103 LYS A N 1
ATOM 831 C CA . LYS A 1 103 ? 4.611 12.694 -9.577 1.00 95.75 103 LYS A CA 1
ATOM 832 C C . LYS A 1 103 ? 5.089 14.037 -9.051 1.00 95.75 103 LYS A C 1
ATOM 834 O O . LYS A 1 103 ? 5.380 14.146 -7.863 1.00 95.75 103 LYS A O 1
ATOM 839 N N . ASP A 1 104 ? 5.065 15.077 -9.879 1.00 97.00 104 ASP A N 1
ATOM 840 C CA . ASP A 1 104 ? 5.561 16.404 -9.485 1.00 97.00 104 ASP A CA 1
ATOM 841 C C . ASP A 1 104 ? 4.894 16.962 -8.230 1.00 97.00 104 ASP A C 1
ATOM 843 O O . ASP A 1 104 ? 5.579 17.472 -7.346 1.00 97.00 104 ASP A O 1
ATOM 847 N N . LYS A 1 105 ? 3.581 16.757 -8.064 1.00 96.12 105 LYS A N 1
ATOM 848 C CA . LYS A 1 105 ? 2.879 17.153 -6.833 1.00 96.12 105 LYS A CA 1
ATOM 849 C C . LYS A 1 105 ? 3.486 16.531 -5.565 1.00 96.12 105 LYS A C 1
ATOM 851 O O . LYS A 1 105 ? 3.464 17.149 -4.505 1.00 96.12 105 LYS A O 1
ATOM 856 N N . HIS A 1 106 ? 4.067 15.330 -5.657 1.00 97.38 106 HIS A N 1
ATOM 857 C CA . HIS A 1 106 ? 4.688 14.652 -4.519 1.00 97.38 106 HIS A CA 1
ATOM 858 C C . HIS A 1 106 ? 6.005 15.311 -4.097 1.00 97.38 106 HIS A C 1
ATOM 860 O O . HIS A 1 106 ? 6.429 15.101 -2.964 1.00 97.38 106 HIS A O 1
ATOM 866 N N . LYS A 1 107 ? 6.642 16.138 -4.940 1.00 96.00 107 LYS A N 1
ATOM 867 C CA . LYS A 1 107 ? 7.808 16.942 -4.532 1.00 96.00 107 LYS A CA 1
ATOM 868 C C . LYS A 1 107 ? 7.427 17.894 -3.394 1.00 96.00 107 LYS A C 1
ATOM 870 O O . LYS A 1 107 ? 8.153 17.983 -2.411 1.00 96.00 107 LYS A O 1
ATOM 875 N N . LEU A 1 108 ? 6.243 18.502 -3.493 1.00 96.62 108 LEU A N 1
ATOM 876 C CA . LEU A 1 108 ? 5.723 19.490 -2.543 1.00 96.62 108 LEU A CA 1
ATOM 877 C C . LEU A 1 108 ? 4.985 18.868 -1.346 1.00 96.62 108 LEU A C 1
ATOM 879 O O . LEU A 1 108 ? 4.915 19.474 -0.279 1.00 96.62 108 LEU A O 1
ATOM 883 N N . MET A 1 109 ? 4.431 17.660 -1.497 1.00 96.19 109 MET A N 1
ATOM 884 C CA . MET A 1 109 ? 3.733 16.975 -0.402 1.00 96.19 109 MET A CA 1
ATOM 885 C C . MET A 1 109 ? 4.704 16.576 0.715 1.00 96.19 109 MET A C 1
ATOM 887 O O . MET A 1 109 ? 5.754 15.985 0.454 1.00 96.19 109 MET A O 1
ATOM 891 N N . LYS A 1 110 ? 4.338 16.859 1.968 1.00 96.06 110 LYS A N 1
ATOM 892 C CA . LYS A 1 110 ? 5.103 16.434 3.148 1.00 96.06 110 LYS A CA 1
ATOM 893 C C . LYS A 1 110 ? 4.826 14.963 3.458 1.00 96.06 110 LYS A C 1
ATOM 895 O O . LYS A 1 110 ? 3.691 14.511 3.337 1.00 96.06 110 LYS A O 1
ATOM 900 N N . GLU A 1 111 ? 5.864 14.231 3.852 1.00 96.94 111 GLU A N 1
ATOM 901 C CA . GLU A 1 111 ? 5.693 12.898 4.435 1.00 96.94 111 GLU A CA 1
ATOM 902 C C . GLU A 1 111 ? 4.999 12.984 5.795 1.00 96.94 111 GLU A C 1
ATOM 904 O O . GLU A 1 111 ? 5.099 13.988 6.503 1.00 96.94 111 GLU A O 1
ATOM 909 N N . GLY A 1 112 ? 4.297 11.915 6.153 1.00 96.00 112 GLY A N 1
ATOM 910 C CA . GLY A 1 112 ? 3.580 11.790 7.414 1.00 96.00 112 GLY A CA 1
ATOM 911 C C . GLY A 1 112 ? 3.533 10.342 7.882 1.00 96.00 112 GLY A C 1
ATOM 912 O O . GLY A 1 112 ? 4.243 9.480 7.363 1.00 96.00 112 GLY A O 1
ATOM 913 N N . LEU A 1 113 ? 2.682 10.067 8.872 1.00 97.06 113 LEU A N 1
ATOM 914 C CA . LEU A 1 113 ? 2.442 8.692 9.316 1.00 97.06 113 LEU A CA 1
ATOM 915 C C . LEU A 1 113 ? 1.866 7.842 8.179 1.00 97.06 113 LEU A C 1
ATOM 917 O O . LEU A 1 113 ? 2.301 6.716 7.975 1.00 97.06 113 LEU A O 1
ATOM 921 N N . ASP A 1 114 ? 0.932 8.393 7.413 1.00 97.44 114 ASP A N 1
ATOM 922 C CA . ASP A 1 114 ? 0.212 7.687 6.360 1.00 97.44 114 ASP A CA 1
ATOM 923 C C . ASP A 1 114 ? 0.825 7.798 4.964 1.00 97.44 114 ASP A C 1
ATOM 925 O O . ASP A 1 114 ? 0.601 6.920 4.136 1.00 97.44 114 ASP A O 1
ATOM 929 N N . PHE A 1 115 ? 1.596 8.851 4.696 1.00 98.19 115 PHE A N 1
ATOM 930 C CA . PHE A 1 115 ? 2.182 9.115 3.384 1.00 98.19 115 PHE A CA 1
ATOM 931 C C . PHE A 1 115 ? 3.704 8.999 3.435 1.00 98.19 115 PHE A C 1
ATOM 933 O O . PHE A 1 115 ? 4.369 9.799 4.098 1.00 98.19 115 PHE A O 1
ATOM 940 N N . ILE A 1 116 ? 4.253 8.021 2.713 1.00 98.50 116 ILE A N 1
ATOM 941 C CA . ILE A 1 116 ? 5.690 7.715 2.699 1.00 98.50 116 ILE A CA 1
ATOM 942 C C . ILE A 1 116 ? 6.210 7.806 1.266 1.00 98.50 116 ILE A C 1
ATOM 944 O O . ILE A 1 116 ? 5.624 7.223 0.352 1.00 98.50 116 ILE A O 1
ATOM 948 N N . LYS A 1 117 ? 7.330 8.503 1.059 1.00 98.56 117 LYS A N 1
ATOM 949 C CA . LYS A 1 117 ? 8.006 8.579 -0.242 1.00 98.56 117 LYS A CA 1
ATOM 950 C C . LYS A 1 117 ? 9.032 7.460 -0.375 1.00 98.56 117 LYS A C 1
ATOM 952 O O . LYS A 1 117 ? 9.826 7.209 0.525 1.00 98.56 117 LYS A O 1
ATOM 957 N N . ILE A 1 118 ? 9.052 6.823 -1.539 1.00 98.06 118 ILE A N 1
ATOM 958 C CA . ILE A 1 118 ? 10.062 5.848 -1.954 1.00 98.06 118 ILE A CA 1
ATOM 959 C C . ILE A 1 118 ? 10.971 6.567 -2.941 1.00 98.06 118 ILE A C 1
ATOM 961 O O . ILE A 1 118 ? 10.852 6.406 -4.157 1.00 98.06 118 ILE A O 1
ATOM 965 N N . LYS A 1 119 ? 11.817 7.444 -2.385 1.00 96.81 119 LYS A N 1
ATOM 966 C CA . LYS A 1 119 ? 12.594 8.433 -3.144 1.00 96.81 119 LYS A CA 1
ATOM 967 C C . LYS A 1 119 ? 11.692 9.181 -4.144 1.00 96.81 119 LYS A C 1
ATOM 969 O O . LYS A 1 119 ? 10.611 9.638 -3.775 1.00 96.81 119 LYS A O 1
ATOM 974 N N . ASP A 1 120 ? 12.133 9.289 -5.389 1.00 96.75 120 ASP A N 1
ATOM 975 C CA . ASP A 1 120 ? 11.422 9.818 -6.548 1.00 96.75 120 ASP A CA 1
ATOM 976 C C . ASP A 1 120 ? 10.839 8.708 -7.448 1.00 96.75 120 ASP A C 1
ATOM 978 O O . ASP A 1 120 ? 10.426 8.982 -8.571 1.00 96.75 120 ASP A O 1
ATOM 982 N N . TYR A 1 121 ? 10.760 7.463 -6.960 1.00 96.94 121 TYR A N 1
ATOM 983 C CA . TYR A 1 121 ? 10.206 6.324 -7.705 1.00 96.94 121 TYR A CA 1
ATOM 984 C C . TYR A 1 121 ? 8.701 6.175 -7.466 1.00 96.94 121 TYR A C 1
ATOM 986 O O . TYR A 1 121 ? 7.890 6.163 -8.398 1.00 96.94 121 TYR A O 1
ATOM 994 N N . ALA A 1 122 ? 8.313 6.130 -6.189 1.00 97.94 122 ALA A N 1
ATOM 995 C CA . ALA A 1 122 ? 6.948 5.842 -5.770 1.00 97.94 122 ALA A CA 1
ATOM 996 C C . ALA A 1 122 ? 6.583 6.497 -4.435 1.00 97.94 122 ALA A C 1
ATOM 998 O O . ALA A 1 122 ? 7.394 7.141 -3.771 1.00 97.94 122 ALA A O 1
ATOM 999 N N . VAL A 1 123 ? 5.326 6.322 -4.039 1.00 98.25 123 VAL A N 1
ATOM 1000 C CA . VAL A 1 123 ? 4.786 6.678 -2.727 1.00 98.25 123 VAL A CA 1
ATOM 1001 C C . VAL A 1 123 ? 3.898 5.548 -2.203 1.00 98.25 123 VAL A C 1
ATOM 1003 O O . VAL A 1 123 ? 3.227 4.871 -2.989 1.00 98.25 123 VAL A O 1
ATOM 1006 N N . ILE A 1 124 ? 3.875 5.364 -0.882 1.00 98.38 124 ILE A N 1
ATOM 1007 C CA . ILE A 1 124 ? 2.964 4.467 -0.159 1.00 98.38 124 ILE A CA 1
ATOM 1008 C C . ILE A 1 124 ? 1.905 5.326 0.535 1.00 98.38 124 ILE A C 1
ATOM 1010 O O . ILE A 1 124 ? 2.249 6.289 1.221 1.00 98.38 124 ILE A O 1
ATOM 1014 N N . ASN A 1 125 ? 0.634 4.946 0.386 1.00 97.12 125 ASN A N 1
ATOM 1015 C CA . ASN A 1 125 ? -0.492 5.552 1.103 1.00 97.12 125 ASN A CA 1
ATOM 1016 C C . ASN A 1 125 ? -1.068 4.538 2.103 1.00 97.12 125 ASN A C 1
ATOM 1018 O O . ASN A 1 125 ? -1.909 3.717 1.735 1.00 97.12 125 ASN A O 1
ATOM 1022 N N . LEU A 1 126 ? -0.612 4.572 3.355 1.00 98.44 126 LEU A N 1
ATOM 1023 C CA . LEU A 1 126 ? -1.096 3.693 4.425 1.00 98.44 126 LEU A CA 1
ATOM 1024 C C . LEU A 1 126 ? -2.503 4.068 4.900 1.00 98.44 126 LEU A C 1
ATOM 1026 O O . LEU A 1 126 ? -3.222 3.201 5.374 1.00 98.44 126 LEU A O 1
ATOM 1030 N N . ASN A 1 127 ? -2.949 5.314 4.721 1.00 97.50 127 ASN A N 1
ATOM 1031 C CA . ASN A 1 127 ? -4.357 5.673 4.937 1.00 97.50 127 ASN A CA 1
ATOM 1032 C C . ASN A 1 127 ? -5.297 4.911 3.978 1.00 97.50 127 ASN A C 1
ATOM 1034 O O . ASN A 1 127 ? -6.459 4.694 4.305 1.00 97.50 127 ASN A O 1
ATOM 1038 N N . ASN A 1 128 ? -4.777 4.454 2.834 1.00 97.69 128 ASN A N 1
ATOM 1039 C CA . ASN A 1 128 ? -5.505 3.659 1.846 1.00 97.69 128 ASN A CA 1
ATOM 1040 C C . ASN A 1 128 ? -5.186 2.158 1.939 1.00 97.69 128 ASN A C 1
ATOM 1042 O O . ASN A 1 128 ? -5.455 1.432 0.980 1.00 97.69 128 ASN A O 1
ATOM 1046 N N . MET A 1 129 ? -4.572 1.679 3.028 1.00 98.25 129 MET A N 1
ATOM 1047 C CA . MET A 1 129 ? -4.386 0.238 3.214 1.00 98.25 129 MET A CA 1
ATOM 1048 C C . MET A 1 129 ? -5.735 -0.466 3.399 1.00 98.25 129 MET A C 1
ATOM 1050 O O . MET A 1 129 ? -6.728 0.153 3.791 1.00 98.25 129 MET A O 1
ATOM 1054 N N . PHE A 1 130 ? -5.781 -1.756 3.089 1.00 98.56 130 PHE A N 1
ATOM 1055 C CA . PHE A 1 130 ? -7.009 -2.545 3.149 1.00 98.56 130 PHE A CA 1
ATOM 1056 C C . PHE A 1 130 ? -6.702 -4.029 3.382 1.00 98.56 130 PHE A C 1
ATOM 1058 O O . PHE A 1 130 ? -5.607 -4.480 3.022 1.00 98.56 130 PHE A O 1
ATOM 1065 N N . PRO A 1 131 ? -7.637 -4.773 3.998 1.00 98.44 131 PRO A N 1
ATOM 1066 C CA . PRO A 1 131 ? -7.503 -6.209 4.187 1.00 98.44 131 PRO A CA 1
ATOM 1067 C C . PRO A 1 131 ? -7.678 -6.947 2.857 1.00 98.44 131 PRO A C 1
ATOM 1069 O O . PRO A 1 131 ? -8.503 -6.564 2.021 1.00 98.44 131 PRO A O 1
ATOM 1072 N N . VAL A 1 132 ? -6.893 -8.003 2.654 1.00 98.50 132 VAL A N 1
ATOM 1073 C CA . VAL A 1 132 ? -6.951 -8.845 1.454 1.00 98.50 132 VAL A CA 1
ATOM 1074 C C . VAL A 1 132 ? -6.793 -10.307 1.864 1.00 98.50 132 VAL A C 1
ATOM 1076 O O . VAL A 1 132 ? -5.818 -10.633 2.547 1.00 98.50 132 VAL A O 1
ATOM 1079 N N . PRO A 1 133 ? -7.686 -11.211 1.433 1.00 97.69 133 PRO A N 1
ATOM 1080 C CA . PRO A 1 133 ? -7.463 -12.640 1.593 1.00 97.69 133 PRO A CA 1
ATOM 1081 C C . PRO A 1 133 ? -6.230 -13.068 0.798 1.00 97.69 133 PRO A C 1
ATOM 1083 O O . PRO A 1 133 ? -6.067 -12.668 -0.353 1.00 97.69 133 PRO A O 1
ATOM 1086 N N . LEU A 1 134 ? -5.377 -13.926 1.360 1.00 96.56 134 LEU A N 1
ATOM 1087 C CA . LEU A 1 134 ? -4.167 -14.377 0.659 1.00 96.56 134 LEU A CA 1
ATOM 1088 C C . LEU A 1 134 ? -4.465 -15.056 -0.690 1.00 96.56 134 LEU A C 1
ATOM 1090 O O . LEU A 1 134 ? -3.646 -14.946 -1.602 1.00 96.56 134 LEU A O 1
ATOM 1094 N N . SER A 1 135 ? -5.637 -15.687 -0.844 1.00 97.44 135 SER A N 1
ATOM 1095 C CA . SER A 1 135 ? -6.118 -16.259 -2.114 1.00 97.44 135 SER A CA 1
ATOM 1096 C C . SER A 1 135 ? -6.303 -15.221 -3.224 1.00 97.44 135 SER A C 1
ATOM 1098 O O . SER A 1 135 ? -6.184 -15.557 -4.397 1.00 97.44 135 SER A O 1
ATOM 1100 N N . GLU A 1 136 ? -6.532 -13.958 -2.863 1.00 98.50 136 GLU A N 1
ATOM 1101 C CA . GLU A 1 136 ? -6.691 -12.834 -3.791 1.00 98.50 136 GLU A CA 1
ATOM 1102 C C . GLU A 1 136 ? -5.375 -12.087 -4.041 1.00 98.50 136 GLU A C 1
ATOM 1104 O O . GLU A 1 136 ? -5.366 -11.025 -4.670 1.00 98.50 136 GLU A O 1
ATOM 1109 N N . THR A 1 137 ? -4.250 -12.625 -3.559 1.00 98.06 137 THR A N 1
ATOM 1110 C CA . THR A 1 137 ? -2.920 -12.039 -3.733 1.00 98.06 137 THR A CA 1
ATOM 1111 C C . THR A 1 137 ? -2.055 -12.888 -4.649 1.00 98.06 137 THR A C 1
ATOM 1113 O O . THR A 1 137 ? -2.081 -14.117 -4.624 1.00 98.06 137 THR A O 1
ATOM 1116 N N . LYS A 1 138 ? -1.216 -12.220 -5.435 1.00 97.94 138 LYS A N 1
ATOM 1117 C CA . LYS A 1 138 ? -0.195 -12.862 -6.256 1.00 97.94 138 LYS A CA 1
ATOM 1118 C C . LYS A 1 138 ? 1.152 -12.216 -5.983 1.00 97.94 138 LYS A C 1
ATOM 1120 O O . LYS A 1 138 ? 1.326 -11.015 -6.179 1.00 97.94 138 LYS A O 1
ATOM 1125 N N . TYR A 1 139 ? 2.114 -13.017 -5.534 1.00 96.88 139 TYR A N 1
ATOM 1126 C CA . TYR A 1 139 ? 3.484 -12.556 -5.326 1.00 96.88 139 TYR A CA 1
ATOM 1127 C C . TYR A 1 139 ? 4.123 -12.099 -6.645 1.00 96.88 139 TYR A C 1
ATOM 1129 O O . TYR A 1 139 ? 4.002 -12.762 -7.677 1.00 96.88 139 TYR A O 1
ATOM 1137 N N . VAL A 1 140 ? 4.842 -10.980 -6.591 1.00 96.56 140 VAL A N 1
ATOM 1138 C CA . VAL A 1 140 ? 5.572 -10.427 -7.734 1.00 96.56 140 VAL A CA 1
ATOM 1139 C C . VAL A 1 140 ? 7.029 -10.875 -7.661 1.00 96.56 140 VAL A C 1
ATOM 1141 O O . VAL A 1 140 ? 7.829 -10.305 -6.914 1.00 96.56 140 VAL A O 1
ATOM 1144 N N . ASP A 1 141 ? 7.398 -11.873 -8.469 1.00 95.88 141 ASP A N 1
ATOM 1145 C CA . ASP A 1 141 ? 8.807 -12.220 -8.673 1.00 95.88 141 ASP A CA 1
ATOM 1146 C C . ASP A 1 141 ? 9.447 -11.219 -9.640 1.00 95.88 141 ASP A C 1
ATOM 1148 O O . ASP A 1 141 ? 9.354 -11.353 -10.862 1.00 95.88 141 ASP A O 1
ATOM 1152 N N . ILE A 1 142 ? 10.134 -10.220 -9.086 1.00 94.81 142 ILE A N 1
ATOM 1153 C CA . ILE A 1 142 ? 10.797 -9.155 -9.853 1.00 94.81 142 ILE A CA 1
ATOM 1154 C C . ILE A 1 142 ? 11.785 -9.727 -10.888 1.00 94.81 142 ILE A C 1
ATOM 1156 O O . ILE A 1 142 ? 11.987 -9.133 -11.944 1.00 94.81 142 ILE A O 1
ATOM 1160 N N . ARG A 1 143 ? 12.391 -10.897 -10.636 1.00 94.19 143 ARG A N 1
ATOM 1161 C CA . ARG A 1 143 ? 13.352 -11.516 -11.569 1.00 94.19 143 ARG A CA 1
ATOM 1162 C C . ARG A 1 143 ? 12.679 -11.989 -12.858 1.00 94.19 143 ARG A C 1
ATOM 1164 O O . ARG A 1 143 ? 13.335 -12.031 -13.894 1.00 94.19 143 ARG A O 1
ATOM 1171 N N . SER A 1 144 ? 11.387 -12.313 -12.783 1.00 94.88 144 SER A N 1
ATOM 1172 C CA . SER A 1 144 ? 10.573 -12.773 -13.912 1.00 94.88 144 SER A CA 1
ATOM 1173 C C . SER A 1 144 ? 10.055 -11.638 -14.806 1.00 94.88 144 SER A C 1
ATOM 1175 O O . SER A 1 144 ? 9.543 -11.909 -15.892 1.00 94.88 144 SER A O 1
ATOM 1177 N N . GLU A 1 145 ? 10.213 -10.372 -14.391 1.00 95.50 145 GLU A N 1
ATOM 1178 C CA . GLU A 1 145 ? 9.827 -9.214 -15.199 1.00 95.50 145 GLU A CA 1
ATOM 1179 C C . GLU A 1 145 ? 10.683 -9.135 -16.474 1.00 95.50 145 GLU A C 1
ATOM 1181 O O . GLU A 1 145 ? 11.922 -9.163 -16.426 1.00 95.50 145 GLU A O 1
ATOM 1186 N N . ARG A 1 146 ? 9.996 -9.054 -17.619 1.00 95.44 146 ARG A N 1
ATOM 1187 C CA . ARG A 1 146 ? 10.588 -9.092 -18.961 1.00 95.44 146 ARG A CA 1
ATOM 1188 C C . ARG A 1 146 ? 11.071 -7.721 -19.407 1.00 95.44 146 ARG A C 1
ATOM 1190 O O . ARG A 1 146 ? 12.053 -7.647 -20.137 1.00 95.44 146 ARG A O 1
ATOM 1197 N N . ASP A 1 147 ? 10.400 -6.651 -18.983 1.00 96.50 147 ASP A N 1
ATOM 1198 C CA . ASP A 1 147 ? 10.825 -5.286 -19.283 1.00 96.50 147 ASP A CA 1
ATOM 1199 C C . ASP A 1 147 ? 12.016 -4.903 -18.379 1.00 96.50 147 ASP A C 1
ATOM 1201 O O . ASP A 1 147 ? 11.844 -4.746 -17.166 1.00 96.50 147 ASP A O 1
ATOM 1205 N N . PRO A 1 148 ? 13.236 -4.735 -18.926 1.00 96.44 148 PRO A N 1
ATOM 1206 C CA . PRO A 1 148 ? 14.427 -4.488 -18.117 1.00 96.44 148 PRO A CA 1
ATOM 1207 C C . PRO A 1 148 ? 14.376 -3.148 -17.375 1.00 96.44 148 PRO A C 1
ATOM 1209 O O . PRO A 1 148 ? 14.895 -3.056 -16.260 1.00 96.44 148 PRO A O 1
ATOM 1212 N N . HIS A 1 149 ? 13.731 -2.126 -17.948 1.00 96.44 149 HIS A N 1
ATOM 1213 C CA . HIS A 1 149 ? 13.590 -0.822 -17.303 1.00 96.44 149 HIS A CA 1
ATOM 1214 C C . HIS A 1 149 ? 12.605 -0.904 -16.143 1.00 96.44 149 HIS A C 1
ATOM 1216 O O . HIS A 1 149 ? 12.894 -0.420 -15.046 1.00 96.44 149 HIS A O 1
ATOM 1222 N N . TYR A 1 150 ? 11.468 -1.570 -16.354 1.00 96.38 150 TYR A N 1
ATOM 1223 C CA . TYR A 1 150 ? 10.490 -1.750 -15.287 1.00 96.38 150 TYR A CA 1
ATOM 1224 C C . TYR A 1 150 ? 11.027 -2.652 -14.169 1.00 96.38 150 TYR A C 1
ATOM 1226 O O . TYR A 1 150 ? 10.865 -2.337 -12.991 1.00 96.38 150 TYR A O 1
ATOM 1234 N N . ARG A 1 151 ? 11.770 -3.709 -14.512 1.00 97.44 151 ARG A N 1
ATOM 1235 C CA . ARG A 1 151 ? 12.466 -4.555 -13.537 1.00 97.44 151 ARG A CA 1
ATOM 1236 C C . ARG A 1 151 ? 13.456 -3.763 -12.685 1.00 97.44 151 ARG A C 1
ATOM 1238 O O . ARG A 1 151 ? 13.485 -3.934 -11.468 1.00 97.44 151 ARG A O 1
ATOM 1245 N N . ALA A 1 152 ? 14.263 -2.897 -13.302 1.00 97.88 152 ALA A N 1
ATOM 1246 C CA . ALA A 1 152 ? 15.208 -2.048 -12.579 1.00 97.88 152 ALA A CA 1
ATOM 1247 C C . ALA A 1 152 ? 14.492 -1.087 -11.614 1.00 97.88 152 ALA A C 1
ATOM 1249 O O . ALA A 1 152 ? 14.927 -0.945 -10.469 1.00 97.88 152 ALA A O 1
ATOM 1250 N N . LEU A 1 153 ? 13.368 -0.498 -12.043 1.00 97.62 153 LEU A N 1
ATOM 1251 C CA . LEU A 1 153 ? 12.517 0.336 -11.193 1.00 97.62 153 LEU A CA 1
ATOM 1252 C C . LEU A 1 153 ? 11.980 -0.452 -9.988 1.00 97.62 153 LEU A C 1
ATOM 1254 O O . LEU A 1 153 ? 12.191 -0.032 -8.852 1.00 97.62 153 LEU A O 1
ATOM 1258 N N . LEU A 1 154 ? 11.374 -1.624 -10.217 1.00 97.75 154 LEU A N 1
ATOM 1259 C CA . LEU A 1 154 ? 10.847 -2.481 -9.148 1.00 97.75 154 LEU A CA 1
ATOM 1260 C C . LEU A 1 154 ? 11.936 -2.887 -8.146 1.00 97.75 154 LEU A C 1
ATOM 1262 O O . LEU A 1 154 ? 11.698 -2.890 -6.940 1.00 97.75 154 LEU A O 1
ATOM 1266 N N . LEU A 1 155 ? 13.149 -3.199 -8.617 1.00 97.75 155 LEU A N 1
ATOM 1267 C CA . LEU A 1 155 ? 14.286 -3.502 -7.741 1.00 97.75 155 LEU A CA 1
ATOM 1268 C C . LEU A 1 155 ? 14.698 -2.294 -6.892 1.00 97.75 155 LEU A C 1
ATOM 1270 O O . LEU A 1 155 ? 15.008 -2.461 -5.711 1.00 97.75 155 LEU A O 1
ATOM 1274 N N . ALA A 1 156 ? 14.729 -1.095 -7.475 1.00 98.00 156 ALA A N 1
ATOM 1275 C CA . ALA A 1 156 ? 15.091 0.128 -6.766 1.00 98.00 156 ALA A CA 1
ATOM 1276 C C . ALA A 1 156 ? 14.052 0.488 -5.691 1.00 98.00 156 ALA A C 1
ATOM 1278 O O . ALA A 1 156 ? 14.426 0.758 -4.545 1.00 98.00 156 ALA A O 1
ATOM 1279 N N . GLU A 1 157 ? 12.762 0.409 -6.033 1.00 98.00 157 GLU A N 1
ATOM 1280 C CA . GLU A 1 157 ? 11.647 0.561 -5.095 1.00 98.00 157 GLU A CA 1
ATOM 1281 C C . GLU A 1 157 ? 11.745 -0.466 -3.964 1.00 98.00 157 GLU A C 1
ATOM 1283 O O . GLU A 1 157 ? 11.779 -0.095 -2.790 1.00 98.00 157 GLU A O 1
ATOM 1288 N N . TYR A 1 158 ? 11.871 -1.752 -4.308 1.00 97.75 158 TYR A N 1
ATOM 1289 C CA . TYR A 1 158 ? 11.921 -2.851 -3.347 1.00 97.75 158 TYR A CA 1
ATOM 1290 C C . TYR A 1 158 ? 13.083 -2.726 -2.357 1.00 97.75 158 TYR A C 1
ATOM 1292 O O . TYR A 1 158 ? 12.892 -2.879 -1.149 1.00 97.75 158 TYR A O 1
ATOM 1300 N N . ARG A 1 159 ? 14.288 -2.401 -2.843 1.00 97.50 159 ARG A N 1
ATOM 1301 C CA . ARG A 1 159 ? 15.469 -2.191 -1.989 1.00 97.50 159 ARG A CA 1
ATOM 1302 C C . ARG A 1 159 ? 15.236 -1.079 -0.972 1.00 97.50 159 ARG A C 1
ATOM 1304 O O . ARG A 1 159 ? 15.586 -1.241 0.196 1.00 97.50 159 ARG A O 1
ATOM 1311 N N . TYR A 1 160 ? 14.638 0.031 -1.402 1.00 98.25 160 TYR A N 1
ATOM 1312 C CA . TYR A 1 160 ? 14.358 1.145 -0.504 1.00 98.25 160 TYR A CA 1
ATOM 1313 C C . TYR A 1 160 ? 13.249 0.799 0.494 1.00 98.25 160 TYR A C 1
ATOM 1315 O O . TYR A 1 160 ? 13.433 1.017 1.688 1.00 98.25 160 TYR A O 1
ATOM 1323 N N . ILE A 1 161 ? 12.153 0.178 0.043 1.00 98.19 161 ILE A N 1
ATOM 1324 C CA . ILE A 1 161 ? 11.063 -0.300 0.910 1.00 98.19 161 ILE A CA 1
ATOM 1325 C C . ILE A 1 161 ? 11.611 -1.214 2.009 1.00 98.19 161 ILE A C 1
ATOM 1327 O O . ILE A 1 161 ? 11.328 -0.990 3.183 1.00 98.19 161 ILE A O 1
ATOM 1331 N N . LYS A 1 162 ? 12.464 -2.181 1.650 1.00 96.50 162 LYS A N 1
ATOM 1332 C CA . LYS A 1 162 ? 13.114 -3.076 2.613 1.00 96.50 162 LYS A CA 1
ATOM 1333 C C . LYS A 1 162 ? 13.955 -2.310 3.638 1.00 96.50 162 LYS A C 1
ATOM 1335 O O . LYS A 1 162 ? 13.907 -2.623 4.821 1.00 96.50 162 LYS A O 1
ATOM 1340 N N . SER A 1 163 ? 14.682 -1.276 3.208 1.00 96.75 163 SER A N 1
ATOM 1341 C CA . SER A 1 163 ? 15.513 -0.466 4.113 1.00 96.75 163 SER A CA 1
ATOM 1342 C C . SER A 1 163 ? 14.716 0.336 5.153 1.00 96.75 163 SER A C 1
ATOM 1344 O O . SER A 1 163 ? 15.280 0.727 6.169 1.00 96.75 163 SER A O 1
ATOM 1346 N N . ILE A 1 164 ? 13.413 0.561 4.927 1.00 97.31 164 ILE A N 1
ATOM 1347 C CA . ILE A 1 164 ? 12.527 1.312 5.832 1.00 97.31 164 ILE A CA 1
ATOM 1348 C C . ILE A 1 164 ? 11.347 0.477 6.363 1.00 97.31 164 ILE A C 1
ATOM 1350 O O . ILE A 1 164 ? 10.381 1.045 6.872 1.00 97.31 164 ILE A O 1
ATOM 1354 N N . GLN A 1 165 ? 11.386 -0.854 6.244 1.00 97.44 165 GLN A N 1
ATOM 1355 C CA . GLN A 1 165 ? 10.226 -1.715 6.522 1.00 97.44 165 GLN A CA 1
ATOM 1356 C C . GLN A 1 165 ? 9.697 -1.590 7.958 1.00 97.44 165 GLN A C 1
ATOM 1358 O O . GLN A 1 165 ? 8.487 -1.511 8.154 1.00 97.44 165 GLN A O 1
ATOM 1363 N N . GLU A 1 166 ? 10.585 -1.425 8.942 1.00 96.69 166 GLU A N 1
ATOM 1364 C CA . GLU A 1 166 ? 10.205 -1.201 10.344 1.00 96.69 166 GLU A CA 1
ATOM 1365 C C . GLU A 1 166 ? 9.384 0.084 10.520 1.00 96.69 166 GLU A C 1
ATOM 1367 O O . GLU A 1 166 ? 8.380 0.111 11.236 1.00 96.69 166 GLU A O 1
ATOM 1372 N N . LYS A 1 167 ? 9.765 1.159 9.812 1.00 97.25 167 LYS A N 1
ATOM 1373 C CA . LYS A 1 167 ? 9.002 2.416 9.789 1.00 97.25 167 LYS A CA 1
ATOM 1374 C C . LYS A 1 167 ? 7.626 2.185 9.169 1.00 97.25 167 LYS A C 1
ATOM 1376 O O . LYS A 1 167 ? 6.646 2.701 9.693 1.00 97.25 167 LYS A O 1
ATOM 1381 N N . ILE A 1 168 ? 7.544 1.421 8.078 1.00 98.50 168 ILE A N 1
ATOM 1382 C CA . ILE A 1 168 ? 6.274 1.122 7.402 1.00 98.50 168 ILE A CA 1
ATOM 1383 C C . ILE A 1 168 ? 5.339 0.346 8.338 1.00 98.50 168 ILE A C 1
ATOM 1385 O O . ILE A 1 168 ? 4.194 0.760 8.505 1.00 98.50 168 ILE A O 1
ATOM 1389 N N . TRP A 1 169 ? 5.820 -0.714 8.993 1.00 98.19 169 TRP A N 1
ATOM 1390 C CA . TRP A 1 169 ? 5.022 -1.504 9.936 1.00 98.19 169 TRP A CA 1
ATOM 1391 C C . TRP A 1 169 ? 4.546 -0.677 11.129 1.00 98.19 169 TRP A C 1
ATOM 1393 O O . TRP A 1 169 ? 3.352 -0.659 11.437 1.00 98.19 169 TRP A O 1
ATOM 1403 N N . LYS A 1 170 ? 5.452 0.080 11.759 1.00 97.94 170 LYS A N 1
ATOM 1404 C CA . LYS A 1 170 ? 5.103 0.966 12.877 1.00 97.94 170 LYS A CA 1
ATOM 1405 C C . LYS A 1 170 ? 4.072 2.016 12.464 1.00 97.94 170 LYS A C 1
ATOM 1407 O O . LYS A 1 170 ? 3.123 2.286 13.201 1.00 97.94 170 LYS A O 1
ATOM 1412 N N . ASN A 1 171 ? 4.234 2.600 11.280 1.00 98.62 171 ASN A N 1
ATOM 1413 C CA . ASN A 1 171 ? 3.291 3.575 10.756 1.00 98.62 171 ASN A CA 1
ATOM 1414 C C . ASN A 1 171 ? 1.925 2.946 10.461 1.00 98.62 171 ASN A C 1
ATOM 1416 O O . ASN A 1 171 ? 0.920 3.529 10.853 1.00 98.62 171 ASN A O 1
ATOM 1420 N N . ALA A 1 172 ? 1.869 1.761 9.845 1.00 98.69 172 ALA A N 1
ATOM 1421 C CA . ALA A 1 172 ? 0.615 1.065 9.552 1.00 98.69 172 ALA A CA 1
ATOM 1422 C C . ALA A 1 172 ? -0.165 0.755 10.840 1.00 98.69 172 ALA A C 1
ATOM 1424 O O . ALA A 1 172 ? -1.350 1.073 10.943 1.00 98.69 172 ALA A O 1
ATOM 1425 N N . GLN A 1 173 ? 0.522 0.245 11.869 1.00 98.50 173 GLN A N 1
ATOM 1426 C CA . GLN A 1 173 ? -0.064 0.030 13.195 1.00 98.50 173 GLN A CA 1
ATOM 1427 C C . GLN A 1 173 ? -0.620 1.326 13.803 1.00 98.50 173 GLN A C 1
ATOM 1429 O O . GLN A 1 173 ? -1.722 1.331 14.351 1.00 98.50 173 GLN A O 1
ATOM 1434 N N . ASN A 1 174 ? 0.122 2.433 13.717 1.00 98.31 174 ASN A N 1
ATOM 1435 C CA . ASN A 1 174 ? -0.311 3.716 14.272 1.00 98.31 174 ASN A CA 1
ATOM 1436 C C . ASN A 1 174 ? -1.489 4.318 13.500 1.00 98.31 174 ASN A C 1
ATOM 1438 O O . ASN A 1 174 ? -2.432 4.796 14.121 1.00 98.31 174 ASN A O 1
ATOM 1442 N N . VAL A 1 175 ? -1.462 4.262 12.167 1.00 98.56 175 VAL A N 1
ATOM 1443 C CA . VAL A 1 175 ? -2.561 4.720 11.304 1.00 98.56 175 VAL A CA 1
ATOM 1444 C C . VAL A 1 175 ? -3.843 3.952 11.622 1.00 98.56 175 VAL A C 1
ATOM 1446 O O . VAL A 1 175 ? -4.890 4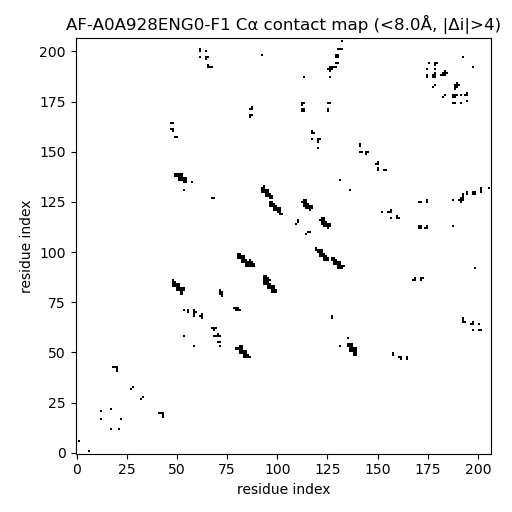.574 11.796 1.00 98.56 175 VAL A O 1
ATOM 1449 N N . TYR A 1 176 ? -3.754 2.626 11.780 1.00 98.50 176 TYR A N 1
ATOM 1450 C CA . TYR A 1 176 ? -4.885 1.802 12.205 1.00 98.50 176 TYR A CA 1
ATOM 1451 C C . TYR A 1 176 ? -5.421 2.248 13.570 1.00 98.50 176 TYR A C 1
ATOM 1453 O O . TYR A 1 176 ? -6.590 2.605 13.688 1.00 98.50 176 TYR A O 1
ATOM 1461 N N . LYS A 1 177 ? -4.558 2.314 14.594 1.00 98.25 177 LYS A N 1
ATOM 1462 C CA . LYS A 1 177 ? -4.946 2.723 15.957 1.00 98.25 177 LYS A CA 1
ATOM 1463 C C . LYS A 1 177 ? -5.610 4.098 15.991 1.00 98.25 177 LYS A C 1
ATOM 1465 O O . LYS A 1 177 ? -6.604 4.267 16.691 1.00 98.25 177 LYS A O 1
ATOM 1470 N N . ILE A 1 178 ? -5.077 5.060 15.237 1.00 97.94 178 ILE A N 1
ATOM 1471 C CA . ILE A 1 178 ? -5.639 6.409 15.124 1.00 97.94 178 ILE A CA 1
ATOM 1472 C C . ILE A 1 178 ? -7.039 6.347 14.514 1.00 97.94 178 ILE A C 1
ATOM 1474 O O . ILE A 1 178 ? -7.963 6.901 15.100 1.00 97.94 178 ILE A O 1
ATOM 1478 N N . LYS A 1 179 ? -7.231 5.623 13.402 1.00 97.50 179 LYS A N 1
ATOM 1479 C CA . LYS A 1 179 ? -8.556 5.482 12.781 1.00 97.50 179 LYS A CA 1
ATOM 1480 C C . LYS A 1 179 ? -9.572 4.843 13.731 1.00 97.50 179 LYS A C 1
ATOM 1482 O O . LYS A 1 179 ? -10.674 5.363 13.862 1.00 97.50 179 LYS A O 1
ATOM 1487 N N . ILE A 1 180 ? -9.198 3.771 14.432 1.00 97.44 180 ILE A N 1
ATOM 1488 C CA . ILE A 1 180 ? -10.100 3.093 15.378 1.00 97.44 180 ILE A CA 1
ATOM 1489 C C . ILE A 1 180 ? -10.449 3.981 16.577 1.00 97.44 180 ILE A C 1
ATOM 1491 O O . ILE A 1 180 ? -11.596 4.001 17.012 1.00 97.44 180 ILE A O 1
ATOM 1495 N N . LYS A 1 181 ? -9.474 4.718 17.120 1.00 97.12 181 LYS A N 1
ATOM 1496 C CA . LYS A 1 181 ? -9.676 5.552 18.312 1.00 97.12 181 LYS A CA 1
ATOM 1497 C C . LYS A 1 181 ? -10.433 6.845 18.009 1.00 97.12 181 LYS A C 1
ATOM 1499 O O . LYS A 1 181 ? -11.239 7.282 18.822 1.00 97.12 181 LYS A O 1
ATOM 1504 N N . GLU A 1 182 ? -10.113 7.493 16.895 1.00 94.62 182 GLU A N 1
ATOM 1505 C CA . GLU A 1 182 ? -10.554 8.862 16.606 1.00 94.62 182 GLU A CA 1
ATOM 1506 C C . GLU A 1 182 ? -11.699 8.927 15.589 1.00 94.62 182 GLU A C 1
ATOM 1508 O O . GLU A 1 182 ? -12.314 9.982 15.448 1.00 94.62 182 GLU A O 1
ATOM 1513 N N . GLY A 1 183 ? -11.999 7.839 14.871 1.00 92.12 183 GLY A N 1
ATOM 1514 C CA . GLY A 1 183 ? -13.025 7.826 13.828 1.00 92.12 183 GLY A CA 1
ATOM 1515 C C . GLY A 1 183 ? -12.694 8.812 12.707 1.00 92.12 183 GLY A C 1
ATOM 1516 O O . GLY A 1 183 ? -11.798 8.558 11.907 1.00 92.12 183 GLY A O 1
ATOM 1517 N N . ASP A 1 184 ? -13.397 9.945 12.670 1.00 92.75 184 ASP A N 1
ATOM 1518 C CA . ASP A 1 184 ? -13.163 11.048 11.722 1.00 92.75 184 ASP A CA 1
ATOM 1519 C C . ASP A 1 184 ? -12.803 12.374 12.416 1.00 92.75 184 ASP A C 1
ATOM 1521 O O . ASP A 1 184 ? -12.810 13.435 11.788 1.00 92.75 184 ASP A O 1
ATOM 1525 N N . ALA A 1 185 ? -12.475 12.333 13.712 1.00 93.69 185 ALA A N 1
ATOM 1526 C CA . ALA A 1 185 ? -12.215 13.530 14.508 1.00 93.69 185 ALA A CA 1
ATOM 1527 C C . ALA A 1 185 ? -10.909 14.249 14.123 1.00 93.69 185 ALA A C 1
ATOM 1529 O O . ALA A 1 185 ? -10.832 15.472 14.230 1.00 93.69 185 ALA A O 1
ATOM 1530 N N . SER A 1 186 ? -9.886 13.522 13.657 1.00 94.69 186 SER A N 1
ATOM 1531 C CA . SER A 1 186 ? -8.641 14.125 13.167 1.00 94.69 186 SER A CA 1
ATOM 1532 C C . SER A 1 186 ? -8.538 14.111 11.649 1.00 94.69 186 SER A C 1
ATOM 1534 O O . SER A 1 186 ? -9.061 13.232 10.963 1.00 94.69 186 SER A O 1
ATOM 1536 N N . SER A 1 187 ? -7.765 15.056 11.109 1.00 94.25 187 SER A N 1
ATOM 1537 C CA . SER A 1 187 ? -7.496 15.144 9.670 1.00 94.25 187 SER A CA 1
ATOM 1538 C C . SER A 1 187 ? -6.861 13.878 9.092 1.00 94.25 187 SER A C 1
ATOM 1540 O O . SER A 1 187 ? -6.976 13.649 7.889 1.00 94.25 187 SER A O 1
ATOM 1542 N N . LEU A 1 188 ? -6.139 13.093 9.904 1.00 94.81 188 LEU A N 1
ATOM 1543 C CA . LEU A 1 188 ? -5.593 11.797 9.496 1.00 94.81 188 LEU A CA 1
ATOM 1544 C C . LEU A 1 188 ? -6.682 10.726 9.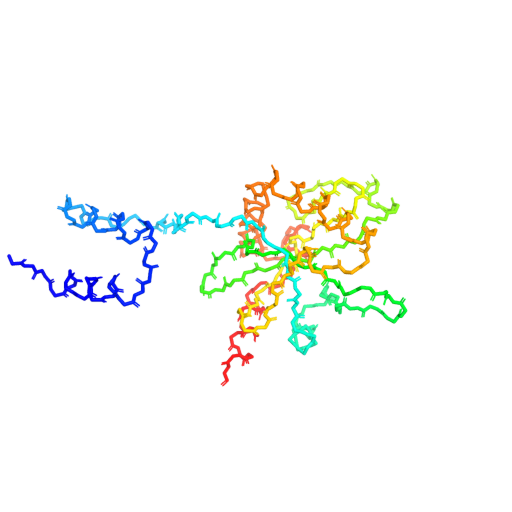498 1.00 94.81 188 LEU A C 1
ATOM 1546 O O . LEU A 1 188 ? -6.880 10.074 8.480 1.00 94.81 188 LEU A O 1
ATOM 1550 N N . ALA A 1 189 ? -7.418 10.583 10.597 1.00 95.19 189 ALA A N 1
ATOM 1551 C CA . ALA A 1 189 ? -8.449 9.559 10.712 1.00 95.19 189 ALA A CA 1
ATOM 1552 C C . ALA A 1 189 ? -9.550 9.733 9.641 1.00 95.19 189 ALA A C 1
ATOM 1554 O O . ALA A 1 189 ? -9.918 8.774 8.959 1.00 95.19 189 ALA A O 1
ATOM 1555 N N . LYS A 1 190 ? -9.949 10.983 9.370 1.00 95.19 190 LYS A N 1
ATOM 1556 C CA . LYS A 1 190 ? -10.946 11.339 8.348 1.00 95.19 190 LYS A CA 1
ATOM 1557 C C . LYS A 1 190 ? -10.571 10.929 6.919 1.00 95.19 190 LYS A C 1
ATOM 1559 O O . LYS A 1 190 ? -11.452 10.700 6.100 1.00 95.19 190 LYS A O 1
ATOM 1564 N N . ARG A 1 191 ? -9.276 10.868 6.586 1.00 94.69 191 ARG A N 1
ATOM 1565 C CA . ARG A 1 191 ? -8.800 10.497 5.235 1.00 94.69 191 ARG A CA 1
ATOM 1566 C C . ARG A 1 191 ? -8.364 9.037 5.117 1.00 94.69 191 ARG A C 1
ATOM 1568 O O . ARG A 1 191 ? -7.902 8.631 4.050 1.00 94.69 191 ARG A O 1
ATOM 1575 N N . CYS A 1 192 ? -8.429 8.272 6.203 1.00 96.56 192 CYS A N 1
ATOM 1576 C CA . CYS A 1 192 ? -8.215 6.832 6.165 1.00 96.56 192 CYS A CA 1
ATOM 1577 C C . CYS A 1 192 ? -9.459 6.124 5.636 1.00 96.56 192 CYS A C 1
ATOM 1579 O O . CYS A 1 192 ? -10.582 6.554 5.901 1.00 96.56 192 CYS A O 1
ATOM 1581 N N . ASN A 1 193 ? -9.248 4.991 4.968 1.00 96.62 193 ASN A N 1
ATOM 1582 C CA . ASN A 1 193 ? -10.310 4.021 4.744 1.00 96.62 193 ASN A CA 1
ATOM 1583 C C . ASN A 1 193 ? -10.984 3.654 6.078 1.00 96.62 193 ASN A C 1
ATOM 1585 O O . ASN A 1 193 ? -10.341 3.625 7.133 1.00 96.62 193 ASN A O 1
ATOM 1589 N N . ASP A 1 194 ? -12.273 3.328 6.025 1.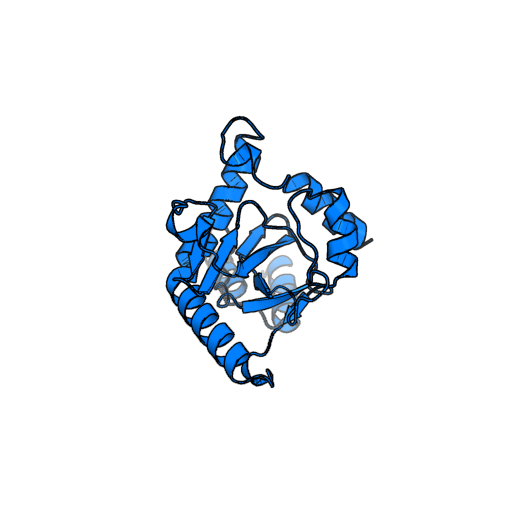00 97.19 194 ASP A N 1
ATOM 1590 C CA . ASP A 1 194 ? -12.957 2.709 7.156 1.00 97.19 194 ASP A CA 1
ATOM 1591 C C . ASP A 1 194 ? -12.488 1.256 7.292 1.00 97.19 194 ASP A C 1
ATOM 1593 O O . ASP A 1 194 ? -13.013 0.343 6.658 1.00 97.19 194 ASP A O 1
ATOM 1597 N N . PHE A 1 195 ? -11.440 1.044 8.089 1.00 97.94 195 PHE A N 1
ATOM 1598 C CA . PHE A 1 195 ? -10.814 -0.267 8.218 1.00 97.94 195 PHE A CA 1
ATOM 1599 C C . PHE A 1 195 ? -11.782 -1.337 8.726 1.00 97.94 195 PHE A C 1
ATOM 1601 O O . PHE A 1 195 ? -11.742 -2.444 8.202 1.00 97.94 195 PHE A O 1
ATOM 1608 N N . LEU A 1 196 ? -12.680 -1.010 9.662 1.00 97.75 196 LEU A N 1
ATOM 1609 C CA . LEU A 1 196 ? -13.637 -1.978 10.204 1.00 97.75 196 LEU A CA 1
ATOM 1610 C C . LEU A 1 196 ? -14.711 -2.348 9.178 1.00 97.75 196 LEU A C 1
ATOM 1612 O O . LEU A 1 196 ? -15.139 -3.501 9.119 1.00 97.75 196 LEU A O 1
ATOM 1616 N N . LEU A 1 197 ? -15.148 -1.391 8.353 1.00 97.81 197 LEU A N 1
ATOM 1617 C CA . LEU A 1 197 ? -16.039 -1.686 7.232 1.00 97.81 197 LEU A CA 1
ATOM 1618 C C . LEU A 1 197 ? -15.361 -2.611 6.214 1.00 97.81 197 LEU A C 1
ATOM 1620 O O . LEU A 1 197 ? -15.979 -3.570 5.753 1.00 97.81 197 LEU A O 1
ATOM 1624 N N . LEU A 1 198 ? -14.088 -2.361 5.894 1.00 98.31 198 LEU A N 1
ATOM 1625 C CA . LEU A 1 198 ? -13.348 -3.200 4.951 1.00 98.31 198 LEU A CA 1
ATOM 1626 C C . LEU A 1 198 ? -13.040 -4.595 5.504 1.00 98.31 198 LEU A C 1
ATOM 1628 O O . LEU A 1 198 ? -13.031 -5.543 4.727 1.00 98.31 198 LEU A O 1
ATOM 1632 N N . GLU A 1 199 ? -12.827 -4.752 6.812 1.00 98.50 199 GLU A N 1
ATOM 1633 C CA . GLU A 1 199 ? -12.705 -6.070 7.456 1.00 98.50 199 GLU A CA 1
ATOM 1634 C C . GLU A 1 199 ? -13.992 -6.887 7.288 1.00 98.50 199 GLU A C 1
ATOM 1636 O O . GLU A 1 199 ? -13.939 -8.052 6.892 1.00 98.50 199 GLU A O 1
ATOM 1641 N N . LYS A 1 200 ? -15.161 -6.266 7.504 1.00 98.31 200 LYS A N 1
ATOM 1642 C CA . LYS A 1 200 ? -16.463 -6.918 7.282 1.00 98.31 200 LYS A CA 1
ATOM 1643 C C . LYS A 1 200 ? -16.643 -7.335 5.824 1.00 98.31 200 LYS A C 1
ATOM 1645 O O . LYS A 1 200 ? -16.945 -8.495 5.569 1.00 98.31 200 LYS A O 1
ATOM 1650 N N . ALA A 1 201 ? -16.383 -6.427 4.881 1.00 98.19 201 ALA A N 1
ATOM 1651 C CA . ALA A 1 201 ? -16.462 -6.730 3.452 1.00 98.19 201 ALA A CA 1
ATOM 1652 C C . ALA A 1 201 ? -15.479 -7.847 3.047 1.00 98.19 201 ALA A C 1
ATOM 1654 O O . ALA A 1 201 ? -15.832 -8.772 2.322 1.00 98.19 201 ALA A O 1
ATOM 1655 N N . CYS A 1 202 ? -14.249 -7.823 3.565 1.00 98.19 202 CYS A N 1
ATOM 1656 C CA . CYS A 1 202 ? -13.269 -8.881 3.325 1.00 98.19 202 CYS A CA 1
ATOM 1657 C C . CYS A 1 202 ? -13.757 -10.244 3.834 1.00 98.19 202 CYS A C 1
ATOM 1659 O O . CYS A 1 202 ? -13.573 -11.249 3.150 1.00 98.19 202 CYS A O 1
ATOM 1661 N N . ALA A 1 203 ? -14.373 -10.289 5.018 1.00 97.75 203 ALA A N 1
ATOM 1662 C CA . ALA A 1 203 ? -14.943 -11.517 5.561 1.00 97.75 203 ALA A CA 1
ATOM 1663 C C . ALA A 1 203 ? -16.151 -12.001 4.745 1.00 97.75 203 ALA A C 1
ATOM 1665 O O . ALA A 1 203 ? -16.284 -13.200 4.523 1.00 97.75 203 ALA A O 1
ATOM 1666 N N . ASP A 1 204 ? -17.006 -11.087 4.282 1.00 98.00 204 ASP A N 1
ATOM 1667 C CA . ASP A 1 204 ? -18.182 -11.415 3.472 1.00 98.00 204 ASP A CA 1
ATOM 1668 C C . ASP A 1 204 ? -17.814 -11.951 2.085 1.00 98.00 204 ASP A C 1
ATOM 1670 O O . ASP A 1 204 ? -18.474 -12.864 1.605 1.00 98.00 204 ASP A O 1
ATOM 1674 N N . TYR A 1 205 ? -16.739 -11.452 1.466 1.00 97.25 205 TYR A N 1
ATOM 1675 C CA . TYR A 1 205 ? -16.230 -11.978 0.192 1.00 97.25 205 TYR A CA 1
ATOM 1676 C C . TYR A 1 205 ? -15.750 -13.436 0.288 1.00 97.25 205 TYR A C 1
ATOM 1678 O O . TYR A 1 205 ? -15.756 -14.155 -0.706 1.00 97.25 205 TYR A O 1
ATOM 1686 N N . MET A 1 206 ? -15.308 -13.863 1.475 1.00 92.56 206 MET A N 1
ATOM 1687 C CA . MET A 1 206 ? -14.763 -15.204 1.719 1.00 92.56 206 MET A CA 1
ATOM 1688 C C . MET A 1 206 ? -15.816 -16.238 2.143 1.00 92.56 206 MET A C 1
ATOM 1690 O O . MET A 1 206 ? -15.448 -17.386 2.404 1.00 92.56 206 MET A O 1
ATOM 1694 N N . LYS A 1 207 ? -17.087 -15.838 2.263 1.00 88.81 207 LYS A N 1
ATOM 1695 C CA . LYS A 1 207 ? -18.215 -16.733 2.560 1.00 88.81 207 LYS A CA 1
ATOM 1696 C C . LYS A 1 207 ? -18.718 -17.413 1.294 1.00 88.81 207 LYS A C 1
ATOM 1698 O O . LYS A 1 207 ? -19.033 -18.618 1.399 1.00 88.81 207 LYS A O 1
#

Mean predicted aligned error: 10.51 Å

Sequence (207 aa):
MRNLLSELLLVLSRKLQVSVSLLRMRKLCDEGKAHLPSFAILEDSMDNLKLYEINANYITYLSAYAPHLFQNKKSGQKNERKYIGIVLRINGFDYFAPLSSFKDKHKLMKEGLDFIKIKDYAVINLNNMFPVPLSETKYVDIRSERDPHYRALLLAEYRYIKSIQEKIWKNAQNVYKIKIKEGDASSLAKRCNDFLLLEKACADYMK

Foldseek 3Di:
DDDPVNVVLVVVCVVDVDAPQSVVVVVCVVVVPPDDDPDPPPPRPPDFKFKKDFAQVVLVLCCVQQVPRDGQDDVPGDGGWIWIDQLDDDPNFGKIWTKDAADPVVVVDDDDLQWADLDNGTITGLLRIFTGDVVRIDTDPLVPDPPPVVSVSVVSSSVSCRVCSVSSSVSNVVLVVCLVVQVCVDPSNVSHRPHVSRVVSNVVVVD

Solvent-accessible surface are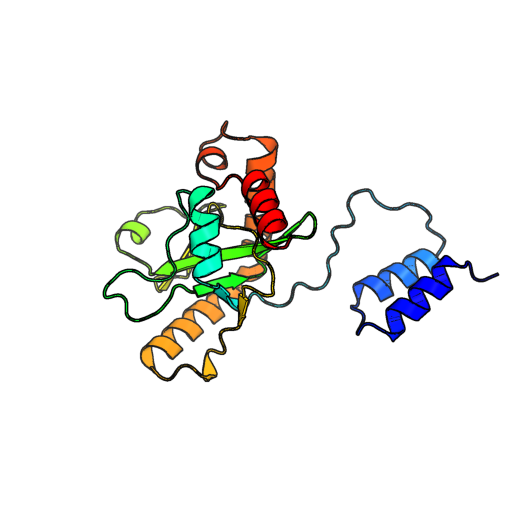a (backbone atoms only — not comparable to full-atom values): 12125 Å² total; per-residue (Å²): 130,87,53,73,66,60,54,53,51,51,56,51,49,74,75,40,95,64,57,73,54,62,60,50,51,50,52,44,63,75,66,68,61,90,66,84,67,98,73,73,71,80,75,51,83,76,69,76,69,40,49,26,39,65,44,63,68,59,52,56,63,47,34,82,75,26,90,80,56,73,71,56,60,57,92,92,54,91,68,68,45,44,27,38,32,71,42,42,78,55,99,91,39,43,22,34,26,45,48,41,75,48,52,77,70,57,75,76,53,77,73,57,73,38,36,42,71,45,76,83,59,25,32,40,37,49,35,57,37,45,55,51,61,72,89,46,50,40,80,56,62,62,86,74,49,80,53,66,68,60,31,51,49,52,51,55,48,49,55,51,49,57,76,43,40,69,60,51,36,54,24,38,52,48,51,49,50,44,30,73,74,45,46,60,77,4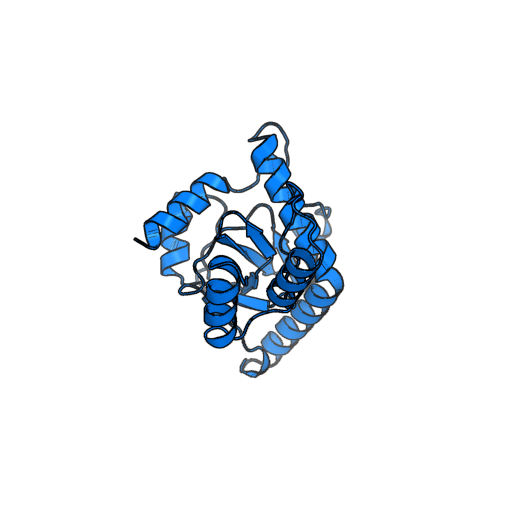1,83,64,26,54,65,29,51,60,60,70,61,41,49,51,51,50,55,59,74,74,109

pLDDT: mean 85.58, std 19.75, range [35.47, 98.69]

Nearest PDB structures (foldseek):
  7d8o-assembly2_G  TM=8.898E-01  e=1.538E-11  Escherichia coli
  4ato-assembly1_A  TM=8.463E-01  e=3.406E-12  Bacillus thuringiensis
  2xd0-assembly1_Y  TM=8.633E-01  e=9.277E-11  Pectobacterium atrosepticum
  4glk-assembly1_A  TM=8.620E-01  e=1.189E-09  Lactococcus lactis
  5uct-assembly1_A-2  TM=4.344E-01  e=5.450E-01  Mycobacterium tuberculosis H37Rv

Radius of gyration: 19.59 Å; Cα contacts (8 Å, |Δi|>4): 260; chains: 1; bounding box: 34×55×57 Å